Protein 7EKD (pdb70)

B-factor: mean 24.74, std 8.81, range [11.07, 74.32]

Secondary structure (DSSP, 8-state):
---TTT-SS--GGG--TTTTSS-EEE-STT-GGGSPPEEETTSTTHHHHHHHHHHHTSEEEEE-----HHHHHHHHHHHHHHHHS-HHHHGGGB--TT-SSEES--GGGGG-SS--S-EEEEE-GGGHHHHGGGT-TT--HHHHHHHHHHHHHHHHHHHHHHHHHHHHHHHTT--HHHHHHHHHHH-HHHH-EEEEEEEEE---S-TTT--SEEEE--SSSEEEEEE-SS--EEEEETTTTEEEEPP--TT-EEEEE-HHHHHHTTT-S----EEE---SS--EEEEEEEEE--TT--B---GGGSPTTPPPSB--B-HHHHHHHHHHHHHHT--HHHHHB--

Structure (mmCIF, N/CA/C/O backbone):
data_7EKD
#
_entry.id   7EKD
#
_cell.length_a   56.838
_cell.length_b   45.594
_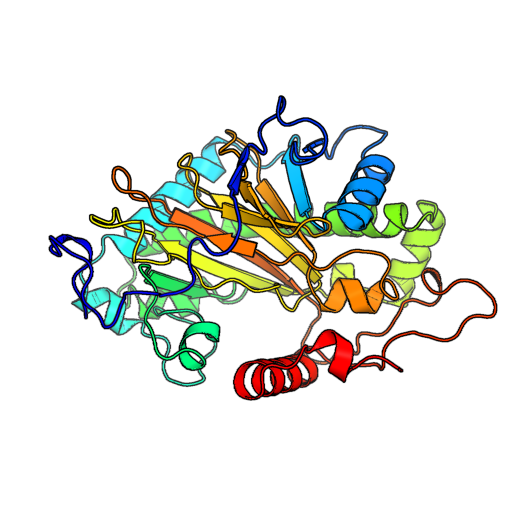cell.length_c   68.538
_cell.angle_alpha   90.000
_cell.angle_beta   102.260
_cell.angle_gamma   90.000
#
_symmetry.space_group_name_H-M   'P 1 21 1'
#
loop_
_entity.id
_entity.type
_entity.pdbx_description
1 polymer 'Gibberellin 3-beta-dioxygenase 2'
2 non-polymer 'PHOSPHATE ION'
3 non-polymer '2-OXOGLUTARIC ACID'
4 non-polymer (4S)-2-METHYL-2,4-PENTANEDIOL
5 non-polymer 'Gibberellin A9'
6 water water
#
loop_
_atom_site.group_PDB
_atom_site.id
_atom_site.type_symbol
_atom_site.label_atom_id
_atom_site.label_alt_id
_atom_site.label_comp_id
_atom_site.label_asym_id
_atom_site.label_entity_id
_atom_site.label_seq_id
_atom_site.pdbx_PDB_ins_code
_atom_site.Cartn_x
_atom_site.Cartn_y
_atom_site.Cartn_z
_atom_site.occupancy
_atom_site.B_iso_or_equiv
_atom_site.auth_seq_id
_atom_site.auth_comp_id
_atom_site.auth_asym_id
_atom_site.auth_atom_id
_atom_site.pdbx_PDB_model_num
ATOM 1 N N . CYS A 1 12 ? -0.136 -2.924 12.673 1.00 55.91 12 CYS A N 1
ATOM 2 C CA . CYS A 1 12 ? -0.664 -2.765 14.030 1.00 55.87 12 CYS A CA 1
ATOM 3 C C . CYS A 1 12 ? -1.880 -1.811 14.038 1.00 57.75 12 CYS A C 1
ATOM 4 O O . CYS A 1 12 ? -2.714 -1.859 13.120 1.00 59.79 12 CYS A O 1
ATOM 7 N N . PHE A 1 13 ? -1.982 -0.955 15.056 1.00 52.59 13 PHE A N 1
ATOM 8 C CA . PHE A 1 13 ? -3.124 -0.042 15.186 1.00 47.14 13 PHE A CA 1
ATOM 9 C C . PHE A 1 13 ? -3.352 0.742 13.903 1.00 42.74 13 PHE A C 1
ATOM 10 O O . PHE A 1 13 ? -2.405 1.288 13.339 1.00 44.21 13 PHE A O 1
ATOM 18 N N . ASP A 1 14 ? -4.588 0.770 13.412 1.00 37.77 14 ASP A N 1
ATOM 19 C CA . ASP A 1 14 ? -4.872 1.444 12.130 1.00 41.59 14 ASP A CA 1
ATOM 20 C C . ASP A 1 14 ? -5.290 2.908 12.360 1.00 39.53 14 ASP A C 1
ATOM 21 O O . ASP A 1 14 ? -6.434 3.200 12.774 1.00 36.94 14 ASP A O 1
ATOM 26 N N . PHE A 1 15 ? -4.352 3.826 12.143 1.00 35.02 15 PHE A N 1
ATOM 27 C CA . PHE A 1 15 ? -4.618 5.230 12.448 1.00 34.47 15 PHE A CA 1
ATOM 28 C C . PHE A 1 15 ? -5.648 5.760 11.461 1.00 38.81 15 PHE A C 1
ATOM 29 O O . PHE A 1 15 ? -6.452 6.629 11.789 1.00 39.89 15 PHE A O 1
ATOM 37 N N . ARG A 1 16 ? -5.600 5.214 10.252 1.00 40.52 16 ARG A N 1
ATOM 38 C CA . ARG A 1 16 ? -6.459 5.641 9.152 1.00 44.29 16 ARG A CA 1
ATOM 39 C C . ARG A 1 16 ? -7.942 5.322 9.411 1.00 43.02 16 ARG A C 1
ATOM 40 O O . ARG A 1 16 ? -8.815 6.056 8.968 1.00 47.99 16 ARG A O 1
ATOM 48 N N . ALA A 1 17 ? -8.217 4.233 10.124 1.00 42.07 17 ALA A N 1
ATOM 49 C CA . ALA A 1 17 ? -9.602 3.792 10.348 1.00 40.43 17 ALA A CA 1
ATOM 50 C C . ALA A 1 17 ? -10.218 4.309 11.637 1.00 45.34 17 ALA A C 1
ATOM 51 O O . ALA A 1 17 ? -11.444 4.369 11.747 1.00 47.99 17 ALA A O 1
ATOM 53 N N . ALA A 1 18 ? -9.372 4.687 12.604 1.00 42.95 18 ALA A N 1
ATOM 54 C CA . ALA A 1 18 ? -9.858 5.085 13.925 1.00 40.64 18 ALA A CA 1
ATOM 55 C C . ALA A 1 18 ? -10.809 6.273 13.800 1.00 37.54 18 ALA A C 1
ATOM 56 O O . ALA A 1 18 ? -10.496 7.243 13.135 1.00 35.78 18 ALA A O 1
ATOM 58 N N . ARG A 1 19 ? -11.973 6.184 14.436 1.00 42.40 19 ARG A N 1
ATOM 59 C CA . ARG A 1 19 ? -12.926 7.295 14.445 1.00 41.49 19 ARG A CA 1
ATOM 60 C C . ARG A 1 19 ? -12.782 8.015 15.781 1.00 36.96 19 ARG A C 1
ATOM 61 O O . ARG A 1 19 ? -13.320 9.109 15.991 1.00 30.06 19 ARG A O 1
ATOM 69 N N . ARG A 1 20 ? -12.047 7.392 16.697 1.00 33.26 20 ARG A N 1
ATOM 70 C CA . ARG A 1 20 ? -11.685 8.107 17.896 1.00 32.66 20 ARG A CA 1
ATOM 71 C C . ARG A 1 20 ? -10.303 7.687 18.388 1.00 27.16 20 ARG A C 1
ATOM 72 O O . ARG A 1 20 ? -9.760 6.728 17.931 1.00 31.15 20 ARG A O 1
ATOM 80 N N . VAL A 1 21 ? -9.780 8.419 19.346 1.00 28.50 21 VAL A N 1
ATOM 81 C CA . VAL A 1 21 ? -8.506 8.063 19.967 1.00 28.36 21 VAL A CA 1
ATOM 82 C C . VAL A 1 21 ? -8.803 7.192 21.185 1.00 29.60 21 VAL A C 1
ATOM 83 O O . VAL A 1 21 ? -9.425 7.679 22.153 1.00 31.64 21 VAL A O 1
ATOM 87 N N . PRO A 1 22 ? -8.358 5.922 21.155 1.00 30.54 22 PRO A N 1
ATOM 88 C CA . PRO A 1 22 ? -8.560 4.987 22.277 1.00 34.15 22 PRO A CA 1
ATOM 89 C C . PRO A 1 22 ? -7.664 5.320 23.451 1.00 35.55 22 PRO A C 1
ATOM 90 O O . PRO A 1 22 ? -6.705 6.075 23.280 1.00 30.98 22 PRO A O 1
ATOM 94 N N . GLU A 1 23 ? -7.958 4.762 24.628 1.00 32.14 23 GLU A N 1
ATOM 95 C CA . GLU A 1 23 ? -7.297 5.232 25.833 1.00 33.33 23 GLU A CA 1
ATOM 96 C C . GLU A 1 23 ? -5.784 4.954 25.779 1.00 30.14 23 GLU A C 1
ATOM 97 O O . GLU A 1 23 ? -5.005 5.673 26.388 1.00 32.43 23 GLU A O 1
ATOM 103 N N . THR A 1 24 ? -5.396 3.914 25.068 1.00 29.41 24 THR A N 1
ATOM 104 C CA . THR A 1 24 ? -3.979 3.548 24.902 1.00 30.63 24 THR A CA 1
ATOM 105 C C . THR A 1 24 ? -3.163 4.639 24.220 1.00 31.50 24 THR A C 1
ATOM 106 O O . THR A 1 24 ? -1.934 4.667 24.329 1.00 25.21 24 THR A O 1
ATOM 110 N N . HIS A 1 25 ? -3.869 5.531 23.532 1.00 29.88 25 HIS A N 1
ATOM 111 C CA . HIS A 1 25 ? -3.276 6.614 22.765 1.00 25.09 25 HIS A CA 1
ATOM 112 C C . HIS A 1 25 ? -3.673 7.949 23.274 1.00 23.45 25 HIS A C 1
ATOM 113 O O . HIS A 1 25 ? -3.403 8.969 22.626 1.00 22.86 25 HIS A O 1
ATOM 120 N N . ALA A 1 26 ? -4.288 7.996 24.451 1.00 23.79 26 ALA A N 1
ATOM 121 C CA . ALA A 1 26 ? -4.727 9.279 25.007 1.00 23.08 26 ALA A CA 1
ATOM 122 C C . ALA A 1 26 ? -3.791 9.838 26.078 1.00 24.04 26 ALA A C 1
ATOM 123 O O . ALA A 1 26 ? -3.478 9.167 27.055 1.00 29.24 26 ALA A O 1
ATOM 125 N N . TRP A 1 27 ? -3.326 11.061 25.910 1.00 24.80 27 TRP A N 1
ATOM 126 C CA . TRP A 1 27 ? -2.425 11.633 26.875 1.00 25.65 27 TRP A CA 1
ATOM 127 C C . TRP A 1 27 ? -3.166 12.667 27.717 1.00 29.50 27 TRP A C 1
ATOM 128 O O . TRP A 1 27 ? -3.812 13.551 27.181 1.00 28.99 27 TRP A O 1
ATOM 139 N N . PRO A 1 28 ? -3.015 12.579 29.044 1.00 29.12 28 PRO A N 1
ATOM 140 C CA . PRO A 1 28 ? -3.617 13.545 29.977 1.00 30.37 28 PRO A CA 1
ATOM 141 C C . PRO A 1 28 ? -2.991 14.933 29.928 1.00 33.87 28 PRO A C 1
ATOM 142 O O . PRO A 1 28 ? -3.689 15.925 30.103 1.00 34.56 28 PRO A O 1
ATOM 146 N N . GLY A 1 29 ? -1.692 15.073 29.733 1.00 28.20 29 GLY A N 1
ATOM 147 C CA . GLY A 1 29 ? -1.203 16.417 30.052 1.00 37.61 29 GLY A CA 1
ATOM 148 C C . GLY A 1 29 ? -1.341 17.514 28.982 1.00 35.40 29 GLY A C 1
ATOM 149 O O . GLY A 1 29 ? -0.922 18.649 29.217 1.00 36.70 29 GLY A O 1
ATOM 150 N N . LEU A 1 30 ? -1.948 17.211 27.828 1.00 27.87 30 LEU A N 1
ATOM 151 C CA . LEU A 1 30 ? -1.502 17.877 26.600 1.00 27.65 30 LEU A CA 1
ATOM 152 C C . LEU A 1 30 ? -1.704 19.369 26.571 1.00 34.03 30 LEU A C 1
ATOM 153 O O . LEU A 1 30 ? -0.982 20.067 25.867 1.00 29.95 30 LEU A O 1
ATOM 158 N N . ASP A 1 31 ? -2.685 19.866 27.330 1.00 28.96 31 ASP A N 1
ATOM 159 C CA . ASP A 1 31 ? -2.928 21.296 27.313 1.00 34.14 31 ASP A CA 1
ATOM 160 C C . ASP A 1 31 ? -2.531 21.917 28.614 1.00 32.41 31 ASP A C 1
ATOM 161 O O . ASP A 1 31 ? -2.993 22.995 28.916 1.00 34.05 31 ASP A O 1
ATOM 166 N N . ASP A 1 32 ? -1.660 21.270 29.378 1.00 35.33 32 ASP A N 1
ATOM 167 C CA . ASP A 1 32 ? -1.140 21.940 30.589 1.00 37.16 32 ASP A CA 1
ATOM 168 C C . ASP A 1 32 ? -0.576 23.353 30.321 1.00 38.11 32 ASP A C 1
ATOM 169 O O . ASP A 1 32 ? -0.701 24.241 31.150 1.00 35.55 32 ASP A O 1
ATOM 174 N N . HIS A 1 33 ? 0.039 23.575 29.160 1.00 29.54 33 HIS A N 1
ATOM 175 C CA . HIS A 1 33 ? 0.638 24.859 28.900 1.00 29.17 33 HIS A CA 1
ATOM 176 C C . HIS A 1 33 ? -0.001 25.449 27.666 1.00 28.43 33 HIS A C 1
ATOM 177 O O . HIS A 1 33 ? -0.419 24.728 26.774 1.00 29.10 33 HIS A O 1
ATOM 184 N N . PRO A 1 34 ? -0.068 26.772 27.614 1.00 26.38 34 PRO A N 1
ATOM 185 C CA . PRO A 1 34 ? -0.699 27.419 26.478 1.00 27.37 34 PRO A CA 1
ATOM 186 C C . PRO A 1 34 ? 0.180 27.315 25.221 1.00 26.44 34 PRO A C 1
ATOM 187 O O . PRO A 1 34 ? 1.385 27.155 25.331 1.00 24.55 34 PRO A O 1
ATOM 191 N N . VAL A 1 35 ? -0.433 27.416 24.058 1.00 26.04 35 VAL A N 1
ATOM 192 C CA . VAL A 1 35 ? 0.287 27.419 22.779 1.00 21.84 35 VAL A CA 1
ATOM 193 C C . VAL A 1 35 ? 0.147 28.816 22.196 1.00 25.31 35 VAL A C 1
ATOM 194 O O . VAL A 1 35 ? -0.946 29.383 22.198 1.00 23.78 35 VAL A O 1
ATOM 198 N N . VAL A 1 36 ? 1.248 29.411 21.756 1.00 21.98 36 VAL A N 1
ATOM 199 C CA . VAL A 1 36 ? 1.203 30.763 21.213 1.00 24.85 36 VAL A CA 1
ATOM 200 C C . VAL A 1 36 ? 1.692 30.707 19.795 1.00 26.53 36 VAL A C 1
ATOM 201 O O . VAL A 1 36 ? 2.380 29.728 19.417 1.00 23.87 36 VAL A O 1
ATOM 205 N N . ASP A 1 37 ? 1.326 31.704 18.987 1.00 25.28 37 ASP A N 1
ATOM 206 C CA . ASP A 1 37 ? 1.774 31.706 17.583 1.00 25.63 37 ASP A CA 1
ATOM 207 C C . ASP A 1 37 ? 3.239 32.063 17.442 1.00 23.76 37 ASP A C 1
ATOM 208 O O . ASP A 1 37 ? 3.737 32.997 18.079 1.00 24.90 37 ASP A O 1
ATOM 213 N N . GLY A 1 38 ? 3.953 31.298 16.614 1.00 23.58 38 GLY A N 1
ATOM 214 C CA . GLY A 1 38 ? 5.350 31.585 16.369 1.00 21.41 38 GLY A CA 1
ATOM 215 C C . GLY A 1 38 ? 5.678 32.072 14.973 1.00 23.62 38 GLY A C 1
ATOM 216 O O . GLY A 1 38 ? 6.866 32.157 14.616 1.00 19.36 38 GLY A O 1
ATOM 217 N N . GLY A 1 39 ? 4.644 32.452 14.213 1.00 29.60 39 GLY A N 1
ATOM 218 C CA . GLY A 1 39 ? 4.822 33.197 12.954 1.00 28.20 39 GLY A CA 1
ATOM 219 C C . GLY A 1 39 ? 5.459 34.564 13.110 1.00 27.83 39 GLY A C 1
ATOM 220 O O . GLY A 1 39 ? 5.716 35.038 14.202 1.00 26.62 39 GLY A O 1
ATOM 221 N N . GLY A 1 40 ? 5.695 35.256 12.006 1.00 33.41 40 GLY A N 1
ATOM 222 C CA . GLY A 1 40 ? 6.494 36.473 12.060 1.00 30.23 40 GLY A CA 1
ATOM 223 C C . GLY A 1 40 ? 5.855 37.613 12.833 1.00 35.30 40 GLY A C 1
ATOM 224 O O . GLY A 1 40 ? 6.543 38.568 13.261 1.00 31.67 40 GLY A O 1
ATOM 225 N N . GLY A 1 41 ? 4.539 37.538 13.022 1.00 30.62 41 GLY A N 1
ATOM 226 C CA . GLY A 1 41 ? 3.888 38.562 13.813 1.00 28.48 41 GLY A CA 1
ATOM 227 C C . GLY A 1 41 ? 3.764 38.159 15.266 1.00 36.26 41 GLY A C 1
ATOM 228 O O . GLY A 1 41 ? 3.055 38.819 16.031 1.00 33.21 41 GLY A O 1
ATOM 229 N N . GLY A 1 42 ? 4.451 37.086 15.667 1.00 29.12 42 GLY A N 1
ATOM 230 C CA . GLY A 1 42 ? 4.318 36.579 17.039 1.00 27.80 42 GLY A CA 1
ATOM 231 C C . GLY A 1 42 ? 5.080 37.279 18.138 1.00 27.25 42 GLY A C 1
ATOM 232 O O . GLY A 1 42 ? 5.042 36.863 19.317 1.00 25.47 42 GLY A O 1
ATOM 233 N N . GLY A 1 43 ? 5.775 38.367 17.785 1.00 28.58 43 GLY A N 1
ATOM 234 C CA . GLY A 1 43 ? 6.402 39.201 18.796 1.00 25.54 43 GLY A CA 1
ATOM 235 C C . GLY A 1 43 ? 7.627 38.618 19.463 1.00 30.71 43 GLY A C 1
ATOM 236 O O . GLY A 1 43 ? 8.550 38.174 18.768 1.00 28.47 43 GLY A O 1
ATOM 237 N N . GLU A 1 44 ? 7.643 38.614 20.808 1.00 23.08 44 GLU A N 1
ATOM 238 C CA . GLU A 1 44 ? 8.692 37.954 21.581 1.00 28.74 44 GLU A CA 1
ATOM 239 C C . GLU A 1 44 ? 8.817 36.484 21.118 1.00 28.55 44 GLU A C 1
ATOM 240 O O . GLU A 1 44 ? 9.930 35.895 21.132 1.00 24.78 44 GLU A O 1
ATOM 246 N N . ASP A 1 45 ? 7.694 35.911 20.700 1.00 21.99 45 ASP A N 1
ATOM 247 C CA . ASP A 1 45 ? 7.689 34.476 20.343 1.00 24.25 45 ASP A CA 1
ATOM 248 C C . ASP A 1 45 ? 7.640 34.162 18.842 1.00 22.25 45 ASP A C 1
ATOM 249 O O . ASP A 1 45 ? 7.234 33.074 18.439 1.00 18.96 45 ASP A O 1
ATOM 254 N N . ALA A 1 46 ? 8.000 35.124 18.004 1.00 22.70 46 ALA A N 1
ATOM 255 C CA . ALA A 1 46 ? 8.166 34.754 16.585 1.00 21.69 46 ALA A CA 1
ATOM 256 C C . ALA A 1 46 ? 9.434 33.885 16.537 1.00 18.93 46 ALA A C 1
ATOM 257 O O . ALA A 1 46 ? 10.511 34.301 16.972 1.00 18.75 46 ALA A O 1
ATOM 259 N N . VAL A 1 47 ? 9.322 32.688 15.999 1.00 18.71 47 VAL A N 1
ATOM 260 C CA . VAL A 1 47 ? 10.542 31.890 15.758 1.00 17.76 47 VAL A CA 1
ATOM 261 C C . VAL A 1 47 ? 11.542 32.659 14.887 1.00 20.31 47 VAL A C 1
ATOM 262 O O . VAL A 1 47 ? 11.167 33.226 13.847 1.00 18.21 47 VAL A O 1
ATOM 266 N N . PRO A 1 48 ? 12.813 32.701 15.314 1.00 17.74 48 PRO A N 1
ATOM 267 C CA . PRO A 1 48 ? 13.868 33.434 14.619 1.00 16.83 48 PRO A CA 1
ATOM 268 C C . PRO A 1 48 ? 14.126 32.789 13.274 1.00 19.25 48 PRO A C 1
ATOM 269 O O . PRO A 1 48 ? 14.062 31.548 13.149 1.00 16.79 48 PRO A O 1
ATOM 273 N N . VAL A 1 49 ? 14.393 33.595 12.268 1.00 18.61 49 VAL A N 1
ATOM 274 C CA . VAL A 1 49 ? 14.770 33.067 10.969 1.00 16.12 49 VAL A CA 1
ATOM 275 C C . VAL A 1 49 ? 16.193 33.413 10.651 1.00 21.52 49 VAL A C 1
ATOM 276 O O . VAL A 1 49 ? 16.582 34.548 10.825 1.00 21.11 49 VAL A O 1
ATOM 280 N N . VAL A 1 50 ? 16.990 32.447 10.175 1.00 19.22 50 VAL A N 1
ATOM 281 C CA . VAL A 1 50 ? 18.370 32.703 9.808 1.00 16.08 50 VAL A CA 1
ATOM 282 C C . VAL A 1 50 ? 18.551 32.422 8.320 1.00 19.63 50 VAL A C 1
ATOM 283 O O . VAL A 1 50 ? 18.220 31.353 7.879 1.00 18.62 50 VAL A O 1
ATOM 287 N N . ASP A 1 51 ? 19.064 33.393 7.569 1.00 19.49 51 ASP A N 1
ATOM 288 C CA . ASP A 1 51 ? 19.407 33.224 6.149 1.00 20.95 51 ASP A CA 1
ATOM 289 C C . ASP A 1 51 ? 20.865 32.899 6.146 1.00 23.83 51 ASP A C 1
ATOM 290 O O . ASP A 1 51 ? 21.702 33.740 6.481 1.00 23.40 51 ASP A O 1
ATOM 295 N N . VAL A 1 52 ? 21.190 31.678 5.741 1.00 21.75 52 VAL A N 1
ATOM 296 C CA . VAL A 1 52 ? 22.532 31.171 5.899 1.00 24.03 52 VAL A CA 1
ATOM 297 C C . VAL A 1 52 ? 23.589 31.864 5.043 1.00 29.76 52 VAL A C 1
ATOM 298 O O . VAL A 1 52 ? 24.779 31.911 5.411 1.00 33.92 52 VAL A O 1
ATOM 302 N N . GLY A 1 53 ? 23.173 32.408 3.915 1.00 25.92 53 GLY A N 1
ATOM 303 C CA . GLY A 1 53 ? 24.092 33.165 3.085 1.00 33.39 53 GLY A CA 1
ATOM 304 C C . GLY A 1 53 ? 24.209 34.669 3.431 1.00 37.26 53 GLY A C 1
ATOM 305 O O . GLY A 1 53 ? 24.990 35.382 2.806 1.00 36.96 53 GLY A O 1
ATOM 306 N N . ALA A 1 54 ? 23.467 35.153 4.426 1.00 32.45 54 ALA A N 1
ATOM 307 C CA . ALA A 1 54 ? 23.551 36.580 4.805 1.00 32.50 54 ALA A CA 1
ATOM 308 C C . ALA A 1 54 ? 24.814 36.866 5.607 1.00 34.24 54 ALA A C 1
ATOM 309 O O . ALA A 1 54 ? 25.298 36.026 6.379 1.00 27.11 54 ALA A O 1
ATOM 311 N N . GLY A 1 55 ? 25.387 38.055 5.429 1.00 30.82 55 GLY A N 1
ATOM 312 C CA . GLY A 1 55 ? 26.628 38.336 6.139 1.00 29.40 55 GLY A CA 1
ATOM 313 C C . GLY A 1 55 ? 26.523 38.361 7.650 1.00 32.91 55 GLY A C 1
ATOM 314 O O . GLY A 1 55 ? 27.545 38.268 8.341 1.00 34.00 55 GLY A O 1
ATOM 315 N N . ASP A 1 56 ? 25.318 38.537 8.190 1.00 24.75 56 ASP A N 1
ATOM 316 C CA . ASP A 1 56 ? 25.164 38.545 9.623 1.00 27.41 56 ASP A CA 1
ATOM 317 C C . ASP A 1 56 ? 24.607 37.185 10.153 1.00 24.16 56 ASP A C 1
ATOM 318 O O . ASP A 1 56 ? 24.052 37.129 11.236 1.00 24.10 56 ASP A O 1
ATOM 323 N N . ALA A 1 57 ? 24.727 36.134 9.360 1.00 24.76 57 ALA A N 1
ATOM 324 C CA . ALA A 1 57 ? 24.235 34.815 9.803 1.00 23.90 57 ALA A CA 1
ATOM 325 C C . ALA A 1 57 ? 24.773 34.384 11.169 1.00 25.09 57 ALA A C 1
ATOM 326 O O . ALA A 1 57 ? 23.994 33.882 11.994 1.00 24.37 57 ALA A O 1
ATOM 328 N N . ALA A 1 58 ? 26.091 34.488 11.381 1.00 25.30 58 ALA A N 1
ATOM 329 C CA . ALA A 1 58 ? 26.694 34.096 12.672 1.00 23.10 58 ALA A CA 1
ATOM 330 C C . ALA A 1 58 ? 26.031 34.756 13.883 1.00 25.18 58 ALA A C 1
ATOM 331 O O . ALA A 1 58 ? 25.744 34.118 14.916 1.00 19.57 58 ALA A O 1
ATOM 333 N N . ALA A 1 59 ? 25.795 36.063 13.773 1.00 23.03 59 ALA A N 1
ATOM 334 C CA . ALA A 1 59 ? 25.141 36.829 14.859 1.00 27.16 59 ALA A CA 1
ATOM 335 C C . ALA A 1 59 ? 23.705 36.373 15.113 1.00 22.21 59 ALA A C 1
ATOM 336 O O . ALA A 1 59 ? 23.265 36.291 16.261 1.00 22.86 59 ALA A O 1
ATOM 338 N N . ARG A 1 60 ? 22.958 36.141 14.042 1.00 19.25 60 ARG A N 1
ATOM 339 C CA . ARG A 1 60 ? 21.587 35.653 14.182 1.00 22.17 60 ARG A CA 1
ATOM 340 C C . ARG A 1 60 ? 21.584 34.241 14.783 1.00 21.63 60 ARG A C 1
ATOM 341 O O . ARG A 1 60 ? 20.712 33.896 15.588 1.00 20.22 60 ARG A O 1
ATOM 349 N N . VAL A 1 61 ? 22.540 33.429 14.357 1.00 21.72 61 VAL A N 1
ATOM 350 C CA . VAL A 1 61 ? 22.634 32.066 14.907 1.00 19.07 61 VAL A CA 1
ATOM 351 C C . VAL A 1 61 ? 22.951 32.146 16.388 1.00 17.72 61 VAL A C 1
ATOM 352 O O . VAL A 1 61 ? 22.394 31.391 17.189 1.00 20.03 61 VAL A O 1
ATOM 356 N N . ALA A 1 62 ? 23.816 33.080 16.777 1.00 18.05 62 ALA A N 1
ATOM 357 C CA . ALA A 1 62 ? 24.159 33.245 18.194 1.00 19.91 62 ALA A CA 1
ATOM 358 C C . ALA A 1 62 ? 22.947 33.522 19.050 1.00 21.76 62 ALA A C 1
ATOM 359 O O . ALA A 1 62 ? 22.760 32.876 20.089 1.00 19.54 62 ALA A O 1
ATOM 361 N N . ARG A 1 63 ? 22.180 34.540 18.656 1.00 22.21 63 ARG A N 1
ATOM 362 C CA . ARG A 1 63 ? 20.991 34.956 19.394 1.00 20.95 63 ARG A CA 1
ATOM 363 C C . ARG A 1 63 ? 19.968 33.844 19.432 1.00 17.93 63 ARG A C 1
ATOM 364 O O . ARG A 1 63 ? 19.381 33.569 20.486 1.00 19.88 63 ARG A O 1
ATOM 372 N N . ALA A 1 64 ? 19.740 33.186 18.297 1.00 15.24 64 ALA A N 1
ATOM 373 C CA . ALA A 1 64 ? 18.718 32.107 18.289 1.00 18.10 64 ALA A CA 1
ATOM 374 C C . ALA A 1 64 ? 19.160 30.917 19.116 1.00 16.03 64 ALA A C 1
ATOM 375 O O . ALA A 1 64 ? 18.358 30.332 19.862 1.00 15.32 64 ALA A O 1
ATOM 377 N N . ALA A 1 65 ? 20.428 30.551 19.005 1.00 16.18 65 ALA A N 1
ATOM 378 C CA . ALA A 1 65 ? 20.922 29.351 19.754 1.00 15.43 65 ALA A CA 1
ATOM 379 C C . ALA A 1 65 ? 20.893 29.620 21.262 1.00 16.87 65 ALA A C 1
ATOM 380 O O . ALA A 1 65 ? 20.553 28.728 22.077 1.00 16.22 65 ALA A O 1
ATOM 382 N N . GLU A 1 66 ? 21.257 30.840 21.650 1.00 15.58 66 GLU A N 1
ATOM 383 C CA . GLU A 1 66 ? 21.209 31.235 23.067 1.00 16.72 66 GLU A CA 1
ATOM 384 C C . GLU A 1 66 ? 19.777 31.382 23.597 1.00 17.85 66 GLU A C 1
ATOM 385 O O . GLU A 1 66 ? 19.474 30.943 24.694 1.00 20.73 66 GLU A O 1
ATOM 391 N N . GLN A 1 67 ? 18.893 32.017 22.855 1.00 19.16 67 GLN A N 1
ATOM 392 C CA . GLN A 1 67 ? 17.596 32.377 23.456 1.00 18.07 67 GLN A CA 1
ATOM 393 C C . GLN A 1 67 ? 16.504 31.338 23.190 1.00 18.04 67 GLN A C 1
ATOM 394 O O . GLN A 1 67 ? 15.534 31.276 23.922 1.00 19.96 67 GLN A O 1
ATOM 400 N N . TRP A 1 68 ? 16.637 30.550 22.120 1.00 14.87 68 TRP A N 1
ATOM 401 C CA . TRP A 1 68 ? 15.600 29.602 21.707 1.00 14.62 68 TRP A CA 1
ATOM 402 C C . TRP A 1 68 ? 16.104 28.160 21.603 1.00 16.24 68 TRP A C 1
ATOM 403 O O . TRP A 1 68 ? 15.318 27.222 21.844 1.00 15.37 68 TRP A O 1
ATOM 414 N N . GLY A 1 69 ? 17.361 27.988 21.217 1.00 15.56 69 GLY A N 1
ATOM 415 C CA . GLY A 1 69 ? 17.875 26.626 20.855 1.00 16.28 69 GLY A CA 1
ATOM 416 C C . GLY A 1 69 ? 17.367 26.103 19.514 1.00 13.92 69 GLY A C 1
ATOM 417 O O . GLY A 1 69 ? 17.426 24.869 19.231 1.00 13.10 69 GLY A O 1
ATOM 418 N N . ALA A 1 70 ? 16.832 27.009 18.702 1.00 14.83 70 ALA A N 1
ATOM 419 C CA . ALA A 1 70 ? 16.194 26.625 17.426 1.00 12.76 70 ALA A CA 1
ATOM 420 C C . ALA A 1 70 ? 16.045 27.861 16.549 1.00 16.55 70 ALA A C 1
ATOM 421 O O . ALA A 1 70 ? 16.079 29.015 17.021 1.00 16.79 70 ALA A O 1
ATOM 423 N N . PHE A 1 71 ? 15.890 27.641 15.255 1.00 15.89 71 PHE A N 1
ATOM 424 C CA . PHE A 1 71 ? 15.554 28.744 14.344 1.00 14.71 71 PHE A CA 1
ATOM 425 C C . PHE A 1 71 ? 15.118 28.117 13.022 1.00 18.91 71 PHE A C 1
ATOM 426 O O . PHE A 1 71 ? 15.504 26.955 12.713 1.00 15.81 71 PHE A O 1
ATOM 434 N N . LEU A 1 72 ? 14.305 28.840 12.265 1.00 15.13 72 LEU A N 1
ATOM 435 C CA . LEU A 1 72 ? 14.082 28.509 10.844 1.00 15.64 72 LEU A CA 1
ATOM 436 C C . LEU A 1 72 ? 15.326 28.865 10.026 1.00 17.13 72 LEU A C 1
ATOM 437 O O . LEU A 1 72 ? 16.009 29.849 10.297 1.00 17.25 72 LEU A O 1
ATOM 442 N N . LEU A 1 73 ? 15.621 28.039 9.009 1.00 18.44 73 LEU A N 1
ATOM 443 C CA . LEU A 1 73 ? 16.837 28.227 8.241 1.00 18.90 73 LEU A CA 1
ATOM 444 C C . LEU A 1 73 ? 16.447 28.381 6.786 1.00 19.56 73 LEU A C 1
ATOM 445 O O . LEU A 1 73 ? 15.825 27.472 6.224 1.00 16.65 73 LEU A O 1
ATOM 450 N N . VAL A 1 74 ? 16.738 29.544 6.199 1.00 17.39 74 VAL A N 1
ATOM 451 C CA . VAL A 1 74 ? 16.445 29.746 4.775 1.00 20.48 74 VAL A CA 1
ATOM 452 C C . VAL A 1 74 ? 17.737 30.040 4.054 1.00 19.93 74 VAL A C 1
ATOM 453 O O . VAL A 1 74 ? 18.788 30.199 4.689 1.00 19.21 74 VAL A O 1
ATOM 457 N N . GLY A 1 75 ? 17.649 30.160 2.731 1.00 22.70 75 GLY A N 1
ATOM 458 C CA . GLY A 1 75 ? 18.802 30.530 1.922 1.00 19.82 75 GLY A CA 1
ATOM 459 C C . GLY A 1 75 ? 19.875 29.461 1.868 1.00 26.27 75 GLY A C 1
ATOM 460 O O . GLY A 1 75 ? 21.049 29.761 1.568 1.00 27.19 75 GLY A O 1
ATOM 461 N N . HIS A 1 76 ? 19.488 28.205 2.139 1.00 22.77 76 HIS A N 1
ATOM 462 C CA . HIS A 1 76 ? 20.466 27.129 2.307 1.00 24.34 76 HIS A CA 1
ATOM 463 C C . HIS A 1 76 ? 20.950 26.498 1.019 1.00 26.27 76 HIS A C 1
ATOM 464 O O . HIS A 1 76 ? 21.816 25.616 1.066 1.00 31.05 76 HIS A O 1
ATOM 471 N N . GLY A 1 77 ? 20.324 26.845 -0.092 1.00 23.88 77 GLY A N 1
ATOM 472 C CA . GLY A 1 77 ? 20.784 26.326 -1.383 1.00 29.65 77 GLY A CA 1
ATOM 473 C C . GLY A 1 77 ? 20.344 24.903 -1.762 1.00 28.84 77 GLY A C 1
ATOM 474 O O . GLY A 1 77 ? 20.608 24.478 -2.868 1.00 24.48 77 GLY A O 1
ATOM 475 N N . VAL A 1 78 ? 19.687 24.158 -0.863 1.00 24.72 78 VAL A N 1
ATOM 476 C CA . VAL A 1 78 ? 19.181 22.829 -1.236 1.00 23.19 78 VAL A CA 1
ATOM 477 C C . VAL A 1 78 ? 17.980 23.000 -2.178 1.00 26.09 78 VAL A C 1
ATOM 478 O O . VAL A 1 78 ? 16.948 23.620 -1.824 1.00 25.36 78 VAL A O 1
ATOM 482 N N . PRO A 1 79 ? 18.097 22.453 -3.389 1.00 27.74 79 PRO A N 1
ATOM 483 C CA . PRO A 1 79 ? 17.090 22.721 -4.422 1.00 28.72 79 PRO A CA 1
ATOM 484 C C . PRO A 1 79 ? 15.679 22.386 -4.004 1.00 27.07 79 PRO A C 1
ATOM 485 O O . PRO A 1 79 ? 15.420 21.312 -3.491 1.00 23.78 79 PRO A O 1
ATOM 489 N N . ALA A 1 80 ? 14.740 23.300 -4.223 1.00 26.16 80 ALA A N 1
ATOM 490 C CA . ALA A 1 80 ? 13.337 23.026 -3.853 1.00 28.67 80 ALA A CA 1
ATOM 491 C C . ALA A 1 80 ? 12.724 21.803 -4.546 1.00 27.07 80 ALA A C 1
ATOM 492 O O . ALA A 1 80 ? 11.866 21.110 -3.966 1.00 25.42 80 ALA A O 1
ATOM 494 N N . ALA A 1 81 ? 13.169 21.509 -5.763 1.00 23.69 81 ALA A N 1
ATOM 495 C CA . ALA A 1 81 ? 12.665 20.344 -6.469 1.00 29.14 81 ALA A CA 1
ATOM 496 C C . ALA A 1 81 ? 13.088 19.064 -5.728 1.00 25.30 81 ALA A C 1
ATOM 497 O O . ALA A 1 81 ? 12.379 18.053 -5.757 1.00 24.98 81 ALA A O 1
ATOM 499 N N . LEU A 1 82 ? 14.281 19.111 -5.136 1.00 25.27 82 LEU A N 1
ATOM 500 C CA . LEU A 1 82 ? 14.818 17.929 -4.430 1.00 23.58 82 LEU A CA 1
ATOM 501 C C . LEU A 1 82 ? 14.022 17.734 -3.151 1.00 24.36 82 LEU A C 1
ATOM 502 O O . LEU A 1 82 ? 13.586 16.611 -2.828 1.00 22.14 82 LEU A O 1
ATOM 507 N N . LEU A 1 83 ? 13.749 18.838 -2.466 1.00 20.69 83 LEU A N 1
ATOM 508 C CA . LEU A 1 83 ? 12.988 18.769 -1.215 1.00 22.91 83 LEU A CA 1
ATOM 509 C C . LEU A 1 83 ? 11.618 18.196 -1.432 1.00 22.17 83 LEU A C 1
ATOM 510 O O . LEU A 1 83 ? 11.097 17.432 -0.603 1.00 19.04 83 LEU A O 1
ATOM 515 N N . SER A 1 84 ? 11.017 18.513 -2.576 1.00 23.27 84 SER A N 1
ATOM 516 C CA . SER A 1 84 ? 9.682 17.990 -2.836 1.00 21.57 84 SER A CA 1
ATOM 517 C C . SER A 1 84 ? 9.712 16.474 -3.134 1.00 19.99 84 SER A C 1
ATOM 518 O O . SER A 1 84 ? 8.827 15.718 -2.720 1.00 21.06 84 SER A O 1
ATOM 521 N N . ARG A 1 85 ? 10.747 16.031 -3.832 1.00 19.37 85 ARG A N 1
ATOM 522 C CA . ARG A 1 85 ? 10.945 14.607 -4.115 1.00 22.05 85 ARG A CA 1
ATOM 523 C C . ARG A 1 85 ? 11.218 13.844 -2.824 1.00 20.01 85 ARG A C 1
ATOM 524 O O . ARG A 1 85 ? 10.729 12.739 -2.646 1.00 20.35 85 ARG A O 1
ATOM 532 N N . VAL A 1 86 ? 12.006 14.445 -1.944 1.00 17.35 86 VAL A N 1
ATOM 533 C CA . VAL A 1 86 ? 12.190 13.839 -0.601 1.00 16.80 86 VAL A CA 1
ATOM 534 C C . VAL A 1 86 ? 10.866 13.658 0.116 1.00 16.73 86 VAL A C 1
ATOM 535 O O . VAL A 1 86 ? 10.547 12.586 0.624 1.00 18.79 86 VAL A O 1
ATOM 539 N N . GLU A 1 87 ? 10.065 14.719 0.209 1.00 19.84 87 GLU A N 1
ATOM 540 C CA . GLU A 1 87 ? 8.777 14.565 0.875 1.00 19.73 87 GLU A CA 1
ATOM 541 C C . GLU A 1 87 ? 7.862 13.491 0.226 1.00 21.72 87 GLU A C 1
ATOM 542 O O . GLU A 1 87 ? 7.202 12.724 0.922 1.00 22.43 87 GLU A O 1
ATOM 548 N N . GLU A 1 88 ? 7.832 13.425 -1.094 1.00 21.44 88 GLU A N 1
ATOM 549 C CA . GLU A 1 88 ? 7.065 12.389 -1.775 1.00 20.72 88 GLU A CA 1
ATOM 550 C C . GLU A 1 88 ? 7.545 10.948 -1.454 1.00 22.26 88 GLU A C 1
ATOM 551 O O . GLU A 1 88 ? 6.737 10.026 -1.208 1.00 22.04 88 GLU A O 1
ATOM 557 N N . ARG A 1 89 ? 8.857 10.735 -1.493 1.00 20.78 89 ARG A N 1
ATOM 558 C CA . ARG A 1 89 ? 9.397 9.433 -1.146 1.00 21.70 89 ARG A CA 1
ATOM 559 C C . ARG A 1 89 ? 9.078 9.050 0.271 1.00 20.20 89 ARG A C 1
ATOM 560 O O . ARG A 1 89 ? 8.826 7.885 0.564 1.00 21.27 89 ARG A O 1
ATOM 568 N N . VAL A 1 90 ? 9.206 9.996 1.177 1.00 18.12 90 VAL A N 1
ATOM 569 C CA . VAL A 1 90 ? 8.876 9.748 2.573 1.00 21.60 90 VAL A CA 1
ATOM 570 C C . VAL A 1 90 ? 7.414 9.338 2.695 1.00 21.78 90 VAL A C 1
ATOM 571 O O . VAL A 1 90 ? 7.103 8.301 3.278 1.00 22.38 90 VAL A O 1
ATOM 575 N N . ALA A 1 91 ? 6.509 10.128 2.132 1.00 19.97 91 ALA A N 1
ATOM 576 C CA . ALA A 1 91 ? 5.091 9.720 2.114 1.00 20.63 91 ALA A CA 1
ATOM 577 C C . ALA A 1 91 ? 4.899 8.329 1.538 1.00 22.92 91 ALA A C 1
ATOM 578 O O . ALA A 1 91 ? 4.112 7.506 2.070 1.00 22.39 91 ALA A O 1
ATOM 580 N N . ARG A 1 92 ? 5.646 8.021 0.487 1.00 20.00 92 ARG A N 1
ATOM 581 C CA . ARG A 1 92 ? 5.543 6.708 -0.158 1.00 23.25 92 ARG A CA 1
ATOM 582 C C . ARG A 1 92 ? 5.846 5.552 0.785 1.00 24.45 92 ARG A C 1
ATOM 583 O O . ARG A 1 92 ? 5.178 4.505 0.740 1.00 25.84 92 ARG A O 1
ATOM 591 N N . VAL A 1 93 ? 6.882 5.708 1.625 1.00 22.17 93 VAL A N 1
ATOM 592 C CA . VAL A 1 93 ? 7.246 4.658 2.568 1.00 18.65 93 VAL A CA 1
ATOM 593 C C . VAL A 1 93 ? 6.065 4.393 3.462 1.00 22.24 93 VAL A C 1
ATOM 594 O O . VAL A 1 93 ? 5.705 3.256 3.695 1.00 24.06 93 VAL A O 1
ATOM 598 N N . PHE A 1 94 ? 5.435 5.436 3.961 1.00 19.45 94 PHE A N 1
ATOM 599 C CA . PHE A 1 94 ? 4.348 5.178 4.923 1.00 19.57 94 PHE A CA 1
ATOM 600 C C . PHE A 1 94 ? 3.002 4.780 4.278 1.00 23.49 94 PHE A C 1
ATOM 601 O O . PHE A 1 94 ? 2.099 4.281 4.969 1.00 25.75 94 PHE A O 1
ATOM 609 N N . SER A 1 95 ? 2.875 4.938 2.965 1.00 23.90 95 SER A N 1
ATOM 610 C CA . SER A 1 95 ? 1.655 4.420 2.312 1.00 24.42 95 SER A CA 1
ATOM 611 C C . SER A 1 95 ? 1.771 2.945 1.995 1.00 29.57 95 SER A C 1
ATOM 612 O O . SER A 1 95 ? 0.811 2.327 1.553 1.00 30.46 95 SER A O 1
ATOM 615 N N . LEU A 1 96 ? 2.942 2.354 2.184 1.00 27.75 96 LEU A N 1
ATOM 616 C CA . LEU A 1 96 ? 3.043 0.912 1.966 1.00 26.37 96 LEU A CA 1
ATOM 617 C C . LEU A 1 96 ? 2.104 0.142 2.921 1.00 30.85 96 LEU A C 1
ATOM 618 O O . LEU A 1 96 ? 1.773 0.603 4.032 1.00 30.57 96 LEU A O 1
ATOM 623 N N . PRO A 1 97 ? 1.697 -1.045 2.502 1.00 31.83 97 PRO A N 1
ATOM 624 C CA . PRO A 1 97 ? 0.891 -1.869 3.419 1.00 31.99 97 PRO A CA 1
ATOM 625 C C . PRO A 1 97 ? 1.632 -2.260 4.692 1.00 29.00 97 PRO A C 1
ATOM 626 O O . PRO A 1 97 ? 2.866 -2.477 4.722 1.00 25.57 97 PRO A O 1
ATOM 630 N N . ALA A 1 98 ? 0.865 -2.383 5.758 1.00 27.28 98 ALA A N 1
ATOM 631 C CA . ALA A 1 98 ? 1.445 -2.789 7.046 1.00 29.02 98 ALA A CA 1
ATOM 632 C C . ALA A 1 98 ? 2.336 -4.010 6.921 1.00 29.94 98 ALA A C 1
ATOM 633 O O . ALA A 1 98 ? 3.400 -4.073 7.525 1.00 32.19 98 ALA A O 1
ATOM 635 N N . SER A 1 99 ? 1.911 -4.984 6.124 1.00 33.09 99 SER A N 1
ATOM 636 C CA . SER A 1 99 ? 2.659 -6.223 5.991 1.00 33.87 99 SER A CA 1
ATOM 637 C C . SER A 1 99 ? 4.095 -5.998 5.446 1.00 33.52 99 SER A C 1
ATOM 638 O O . SER A 1 99 ? 5.070 -6.650 5.889 1.00 33.95 99 SER A O 1
ATOM 641 N N . GLU A 1 100 ? 4.229 -5.064 4.525 1.00 28.60 100 GLU A N 1
ATOM 642 C CA . GLU A 1 100 ? 5.546 -4.743 3.986 1.00 31.06 100 GLU A CA 1
ATOM 643 C C . GLU A 1 100 ? 6.413 -3.939 4.933 1.00 27.09 100 GLU A C 1
ATOM 644 O O . GLU A 1 100 ? 7.619 -4.173 5.034 1.00 26.76 100 GLU A O 1
ATOM 650 N N . LYS A 1 101 ? 5.798 -2.978 5.605 1.00 25.04 101 LYS A N 1
ATOM 651 C CA . LYS A 1 101 ? 6.521 -2.200 6.605 1.00 26.10 101 LYS A CA 1
ATOM 652 C C . LYS A 1 101 ? 7.113 -3.041 7.662 1.00 26.84 101 LYS A C 1
ATOM 653 O O . LYS A 1 101 ? 8.258 -2.820 8.031 1.00 24.77 101 LYS A O 1
ATOM 659 N N . MET A 1 102 ? 6.341 -4.015 8.170 1.00 30.76 102 MET A N 1
ATOM 660 C CA . MET A 1 102 ? 6.813 -4.875 9.260 1.00 30.82 102 MET A CA 1
ATOM 661 C C . MET A 1 102 ? 7.974 -5.761 8.847 1.00 28.19 102 MET A C 1
ATOM 662 O O . MET A 1 102 ? 8.708 -6.274 9.684 1.00 33.45 102 MET A O 1
ATOM 667 N N . ARG A 1 103 ? 8.175 -5.915 7.554 1.00 29.09 103 ARG A N 1
ATOM 668 C CA . ARG A 1 103 ? 9.315 -6.640 7.090 1.00 30.22 103 ARG A CA 1
ATOM 669 C C . ARG A 1 103 ? 10.592 -5.893 7.433 1.00 31.03 103 ARG A C 1
ATOM 670 O O . ARG A 1 103 ? 11.658 -6.497 7.534 1.00 27.61 103 ARG A O 1
ATOM 678 N N . ALA A 1 104 ? 10.488 -4.570 7.627 1.00 26.08 104 ALA A N 1
ATOM 679 C CA . ALA A 1 104 ? 11.668 -3.787 7.942 1.00 23.28 104 ALA A CA 1
ATOM 680 C C . ALA A 1 104 ? 11.624 -3.307 9.398 1.00 24.62 104 ALA A C 1
ATOM 681 O O . ALA A 1 104 ? 12.250 -2.286 9.755 1.00 18.31 104 ALA A O 1
ATOM 683 N N . VAL A 1 105 ? 10.885 -4.034 10.248 1.00 17.96 105 VAL A N 1
ATOM 684 C CA . VAL A 1 105 ? 10.731 -3.549 11.621 1.00 22.24 105 VAL A CA 1
ATOM 685 C C . VAL A 1 105 ? 12.046 -3.377 12.305 1.00 17.33 105 VAL A C 1
ATOM 686 O O . VAL A 1 105 ? 12.956 -4.173 12.122 1.00 20.98 105 VAL A O 1
ATOM 690 N N . ARG A 1 106 ? 12.128 -2.332 13.133 1.00 19.10 106 ARG A N 1
ATOM 691 C CA . ARG A 1 106 ? 13.298 -2.093 13.942 1.00 17.73 106 ARG A CA 1
ATOM 692 C C . ARG A 1 106 ? 13.018 -2.914 15.214 1.00 23.12 106 ARG A C 1
ATOM 693 O O . ARG A 1 106 ? 12.084 -2.582 15.954 1.00 20.04 106 ARG A O 1
ATOM 701 N N . GLY A 1 107 ? 13.746 -4.003 15.436 1.00 23.77 107 GLY A N 1
ATOM 702 C CA . GLY A 1 107 ? 13.470 -4.815 16.621 1.00 25.47 107 GLY A CA 1
ATOM 703 C C . GLY A 1 107 ? 13.947 -4.165 17.903 1.00 27.31 107 GLY A C 1
ATOM 704 O O . GLY A 1 107 ? 14.623 -3.138 17.864 1.00 28.88 107 GLY A O 1
ATOM 705 N N . PRO A 1 108 ? 13.617 -4.759 19.062 1.00 26.66 108 PRO A N 1
ATOM 706 C CA . PRO A 1 108 ? 14.032 -4.190 20.350 1.00 29.02 108 PRO A CA 1
ATOM 707 C C . PRO A 1 108 ? 15.529 -3.945 20.397 1.00 29.20 108 PRO A C 1
ATOM 708 O O . PRO A 1 108 ? 16.290 -4.845 20.108 1.00 32.33 108 PRO A O 1
ATOM 712 N N . GLY A 1 109 ? 15.930 -2.709 20.689 1.00 30.83 109 GLY A N 1
ATOM 713 C CA . GLY A 1 109 ? 17.343 -2.358 20.768 1.00 31.06 109 GLY A CA 1
ATOM 714 C C . GLY A 1 109 ? 18.119 -2.138 19.474 1.00 36.20 109 GLY A C 1
ATOM 715 O O . GLY A 1 109 ? 19.298 -1.711 19.516 1.00 37.47 109 GLY A O 1
ATOM 716 N N . GLU A 1 110 ? 17.492 -2.416 18.325 1.00 30.50 110 GLU A N 1
ATOM 717 C CA . GLU A 1 110 ? 18.138 -2.202 17.026 1.00 25.61 110 GLU A CA 1
ATOM 718 C C . GLU A 1 110 ? 18.095 -0.728 16.679 1.00 24.57 110 GLU A C 1
ATOM 719 O O . GLU A 1 110 ? 17.148 -0.089 17.017 1.00 24.67 110 GLU A O 1
ATOM 725 N N . PRO A 1 111 ? 19.120 -0.202 15.971 1.00 23.96 111 PRO A N 1
ATOM 726 C CA . PRO A 1 111 ? 19.183 1.233 15.677 1.00 27.02 111 PRO A CA 1
ATOM 727 C C . PRO A 1 111 ? 18.307 1.634 14.512 1.00 25.98 111 PRO A C 1
ATOM 728 O O . PRO A 1 111 ? 17.848 2.778 14.539 1.00 24.08 111 PR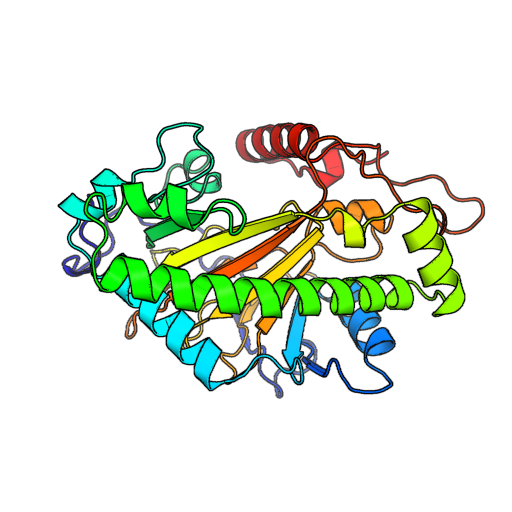O A O 1
ATOM 732 N N . CYS A 1 112 ? 18.079 0.743 13.521 1.00 19.30 112 CYS A N 1
ATOM 733 C CA . CYS A 1 112 ? 17.405 1.175 12.295 1.00 20.70 112 CYS A CA 1
ATOM 734 C C . CYS A 1 112 ? 16.194 0.334 11.918 1.00 23.01 112 CYS A C 1
ATOM 735 O O . CYS A 1 112 ? 16.093 -0.831 12.292 1.00 20.37 112 CYS A O 1
ATOM 738 N N . GLY A 1 113 ? 15.306 0.935 11.130 1.00 17.01 113 GLY A N 1
ATOM 739 C CA . GLY A 1 113 ? 14.159 0.233 10.598 1.00 17.29 113 GLY A CA 1
ATOM 740 C C . GLY A 1 113 ? 12.862 0.950 10.896 1.00 17.88 113 GLY A C 1
ATOM 741 O O . GLY A 1 113 ? 12.817 2.068 11.456 1.00 16.19 113 GLY A O 1
ATOM 742 N N . TYR A 1 114 ? 11.784 0.239 10.590 1.00 20.76 114 TYR A N 1
ATOM 743 C CA . TYR A 1 114 ? 10.445 0.769 10.734 1.00 18.66 114 TYR A CA 1
ATOM 744 C C . TYR A 1 114 ? 9.967 0.620 12.162 1.00 22.99 114 TYR A C 1
ATOM 745 O O . TYR A 1 114 ? 10.105 -0.443 12.772 1.00 20.66 114 TYR A O 1
ATOM 754 N N . GLY A 1 115 ? 9.442 1.707 12.741 1.00 18.30 115 GLY A N 1
ATOM 755 C CA . GLY A 1 115 ? 8.943 1.615 14.087 1.00 20.60 115 GLY A CA 1
ATOM 756 C C . GLY A 1 115 ? 8.994 2.956 14.804 1.00 21.62 115 GLY A C 1
ATOM 757 O O . GLY A 1 115 ? 9.591 3.960 14.320 1.00 16.30 115 GLY A O 1
ATOM 758 N N . SER A 1 116 ? 8.324 3.008 15.952 1.00 17.19 116 SER A N 1
ATOM 759 C CA . SER A 1 116 ? 8.395 4.266 16.738 1.00 17.22 116 SER A CA 1
ATOM 760 C C . SER A 1 116 ? 9.864 4.448 17.157 1.00 16.76 116 SER A C 1
ATOM 761 O O . SER A 1 116 ? 10.616 3.481 17.296 1.00 18.47 116 SER A O 1
ATOM 764 N N . PRO A 1 117 ? 10.276 5.682 17.343 1.00 17.09 117 PRO A N 1
ATOM 765 C CA . PRO A 1 117 ? 11.623 5.967 17.799 1.00 16.54 117 PRO A CA 1
ATOM 766 C C . PRO A 1 117 ? 11.809 5.512 19.247 1.00 16.32 117 PRO A C 1
ATOM 767 O O . PRO A 1 117 ? 10.839 5.240 19.951 1.00 17.19 117 PRO A O 1
ATOM 771 N N . PRO A 1 118 ? 13.058 5.376 19.676 1.00 16.67 118 PRO A N 1
ATOM 772 C CA . PRO A 1 118 ? 13.392 4.770 20.981 1.00 17.64 118 PRO A CA 1
ATOM 773 C C . PRO A 1 118 ? 12.723 5.470 22.172 1.00 20.72 118 PRO A C 1
ATOM 774 O O . PRO A 1 118 ? 12.421 4.815 23.194 1.00 18.89 118 PRO A O 1
ATOM 778 N N . ILE A 1 119 ? 12.475 6.768 22.090 1.00 15.99 119 ILE A N 1
ATOM 779 C CA . ILE A 1 119 ? 11.796 7.424 23.252 1.00 16.03 119 ILE A CA 1
ATOM 780 C C . ILE A 1 119 ? 10.459 6.757 23.601 1.00 17.64 119 ILE A C 1
ATOM 781 O O . ILE A 1 119 ? 10.048 6.755 24.772 1.00 16.98 119 ILE A O 1
ATOM 786 N N . SER A 1 120 ? 9.788 6.140 22.613 1.00 16.24 120 SER A N 1
ATOM 787 C CA . SER A 1 120 ? 8.476 5.537 22.846 1.00 17.57 120 SER A CA 1
ATOM 788 C C . SER A 1 120 ? 8.508 4.483 23.926 1.00 20.87 120 SER A C 1
ATOM 789 O O . SER A 1 120 ? 7.549 4.339 24.674 1.00 20.38 120 SER A O 1
ATOM 792 N N . SER A 1 121 ? 9.583 3.739 24.030 1.00 18.54 121 SER A N 1
ATOM 793 C CA . SER A 1 121 ? 9.528 2.629 25.021 1.00 23.11 121 SER A CA 1
ATOM 794 C C . SER A 1 121 ? 9.538 3.085 26.496 1.00 24.46 121 SER A C 1
ATOM 795 O O . SER A 1 121 ? 9.292 2.293 27.401 1.00 22.93 121 SER A O 1
ATOM 798 N N . PHE A 1 122 ? 9.818 4.368 26.744 1.00 19.27 122 PHE A N 1
ATOM 799 C CA . PHE A 1 122 ? 9.843 4.871 28.110 1.00 21.95 122 PHE A CA 1
ATOM 800 C C . PHE A 1 122 ? 8.505 5.393 28.623 1.00 20.78 122 PHE A C 1
ATOM 801 O O . PHE A 1 122 ? 8.403 5.840 29.795 1.00 23.39 122 PHE A O 1
ATOM 809 N N . PHE A 1 123 ? 7.505 5.426 27.748 1.00 19.27 123 PHE A N 1
ATOM 810 C CA . PHE A 1 123 ? 6.213 6.034 28.070 1.00 20.78 123 PHE A CA 1
ATOM 811 C C . PHE A 1 123 ? 5.115 5.004 27.908 1.00 22.83 123 PHE A C 1
ATOM 812 O O . PHE A 1 123 ? 5.152 4.174 27.007 1.00 21.84 123 PHE A O 1
ATOM 820 N N . SER A 1 124 ? 4.136 5.047 28.820 1.00 19.25 124 SER A N 1
ATOM 821 C CA . SER A 1 124 ? 3.078 4.078 28.850 1.00 20.49 124 SER A CA 1
ATOM 822 C C . SER A 1 124 ? 2.028 4.316 27.758 1.00 20.80 124 SER A C 1
ATOM 823 O O . SER A 1 124 ? 1.539 3.376 27.160 1.00 25.56 124 SER A O 1
ATOM 826 N N . LYS A 1 125 ? 1.724 5.570 27.463 1.00 23.75 125 LYS A N 1
ATOM 827 C CA . LYS A 1 125 ? 0.749 5.886 26.370 1.00 22.23 125 LYS A CA 1
ATOM 828 C C . LYS A 1 125 ? 1.470 5.900 25.012 1.00 24.30 125 LYS A C 1
ATOM 829 O O . LYS A 1 125 ? 2.677 6.139 24.948 1.00 21.06 125 LYS A O 1
ATOM 835 N N . LEU A 1 126 ? 0.730 5.654 23.938 1.00 19.52 126 LEU A N 1
ATOM 836 C CA . LEU A 1 126 ? 1.331 5.515 22.610 1.00 22.15 126 LEU A CA 1
ATOM 837 C C . LEU A 1 126 ? 1.109 6.753 21.716 1.00 21.62 126 LEU A C 1
ATOM 838 O O . LEU A 1 126 ? 0.072 7.436 21.795 1.00 20.03 126 LEU A O 1
ATOM 843 N N . MET A 1 127 ? 2.094 7.028 20.875 1.00 18.02 127 MET A N 1
ATOM 844 C CA . MET A 1 127 ? 2.127 8.240 20.034 1.00 19.58 127 MET A CA 1
ATOM 845 C C . MET A 1 127 ? 1.277 8.015 18.784 1.00 18.85 127 MET A C 1
ATOM 846 O O . MET A 1 127 ? 1.066 6.842 18.328 1.00 18.61 127 MET A O 1
ATOM 851 N N . TRP A 1 128 ? 0.764 9.118 18.222 1.00 18.97 128 TRP A N 1
ATOM 852 C CA . TRP A 1 128 ? -0.114 8.998 17.058 1.00 16.18 128 TRP A CA 1
ATOM 853 C C . TRP A 1 128 ? 0.769 9.264 15.852 1.00 19.51 128 TRP A C 1
ATOM 854 O O . TRP A 1 128 ? 0.660 10.321 15.283 1.00 17.54 128 TRP A O 1
ATOM 865 N N . SER A 1 129 ? 1.647 8.324 15.508 1.00 17.23 129 SER A N 1
ATOM 866 C CA . SER A 1 129 ? 2.570 8.479 14.379 1.00 18.56 129 SER A CA 1
ATOM 867 C C . SER A 1 129 ? 3.215 7.154 14.013 1.00 20.03 129 SER A C 1
ATOM 868 O O . SER A 1 129 ? 3.130 6.199 14.771 1.00 19.62 129 SER A O 1
ATOM 871 N N . GLU A 1 130 ? 3.897 7.114 12.865 1.00 17.98 130 GLU A N 1
ATOM 872 C CA . GLU A 1 130 ? 4.803 6.008 12.528 1.00 16.84 130 GLU A CA 1
ATOM 873 C C . GLU A 1 130 ? 6.178 6.578 12.275 1.00 16.98 130 GLU A C 1
ATOM 874 O O . GLU A 1 130 ? 6.328 7.783 12.056 1.00 16.89 130 GLU A O 1
ATOM 880 N N . GLY A 1 131 ? 7.187 5.726 12.327 1.00 16.11 131 GLY A N 1
ATOM 881 C CA . GLY A 1 131 ? 8.530 6.218 12.053 1.00 12.18 131 GLY A CA 1
ATOM 882 C C . GLY A 1 131 ? 9.360 5.258 11.228 1.00 16.17 131 GLY A C 1
ATOM 883 O O . GLY A 1 131 ? 9.022 4.091 11.040 1.00 15.38 131 GLY A O 1
ATOM 884 N N . TYR A 1 132 ? 10.519 5.740 10.815 1.00 16.44 132 TYR A N 1
ATOM 885 C CA . TYR A 1 132 ? 11.518 4.846 10.157 1.00 13.38 132 TYR A CA 1
ATOM 886 C C . TYR A 1 132 ? 12.876 5.522 10.356 1.00 14.59 132 TYR A C 1
ATOM 887 O O . TYR A 1 132 ? 12.984 6.719 10.070 1.00 15.66 132 TYR A O 1
ATOM 896 N N . THR A 1 133 ? 13.889 4.771 10.817 1.00 13.56 133 THR A N 1
ATOM 897 C CA . THR A 1 133 ? 15.224 5.357 11.054 1.00 12.41 133 THR A CA 1
ATOM 898 C C . THR A 1 133 ? 16.155 4.668 10.105 1.00 16.50 133 THR A C 1
ATOM 899 O O . THR A 1 133 ? 16.079 3.418 9.950 1.00 15.00 133 THR A O 1
ATOM 903 N N . PHE A 1 134 ? 17.030 5.439 9.459 1.00 15.59 134 PHE A N 1
ATOM 904 C CA . PHE A 1 134 ? 18.127 4.799 8.699 1.00 12.42 134 PHE A CA 1
ATOM 905 C C . PHE A 1 134 ? 19.355 5.653 8.784 1.00 18.07 134 PHE A C 1
ATOM 906 O O . PHE A 1 134 ? 19.269 6.848 9.062 1.00 14.58 134 PHE A O 1
ATOM 914 N N . SER A 1 135 ? 20.494 5.067 8.440 1.00 15.54 135 SER A N 1
ATOM 915 C CA . SER A 1 135 ? 21.719 5.838 8.374 1.00 13.95 135 SER A CA 1
ATOM 916 C C . SER A 1 135 ? 22.068 6.047 6.903 1.00 18.61 135 SER A C 1
ATOM 917 O O . SER A 1 135 ? 22.150 5.085 6.098 1.00 16.64 135 SER A O 1
ATOM 920 N N . PRO A 1 136 ? 22.197 7.309 6.490 1.00 15.62 136 PRO A N 1
ATOM 921 C CA . PRO A 1 136 ? 22.558 7.598 5.099 1.00 16.24 136 PRO A CA 1
ATOM 922 C C . PRO A 1 136 ? 23.791 6.810 4.605 1.00 21.81 136 PRO A C 1
ATOM 923 O O . PRO A 1 136 ? 23.840 6.385 3.457 1.00 22.75 136 PRO A O 1
ATOM 927 N N . SER A 1 137 ? 24.749 6.560 5.486 1.00 21.11 137 SER A N 1
ATOM 928 C CA . SER A 1 137 ? 25.956 5.840 5.098 1.00 26.04 137 SER A CA 1
ATOM 929 C C . SER A 1 137 ? 25.690 4.366 4.746 1.00 27.97 137 SER A C 1
ATOM 930 O O . SER A 1 137 ? 26.556 3.714 4.163 1.00 32.07 137 SER A O 1
ATOM 933 N N . SER A 1 138 ? 24.540 3.813 5.132 1.00 18.29 138 SER A N 1
ATOM 934 C CA . SER A 1 138 ? 24.199 2.434 4.743 1.00 20.21 138 SER A CA 1
ATOM 935 C C . SER A 1 138 ? 22.759 2.350 4.235 1.00 18.94 138 SER A C 1
ATOM 936 O O . SER A 1 138 ? 22.081 1.343 4.358 1.00 18.54 138 SER A O 1
ATOM 939 N N . LEU A 1 139 ? 22.312 3.447 3.642 1.00 19.25 139 LEU A N 1
ATOM 940 C CA . LEU A 1 139 ? 20.968 3.559 3.082 1.00 19.28 139 LEU A CA 1
ATOM 941 C C . LEU A 1 139 ? 20.625 2.426 2.128 1.00 17.09 139 LEU A C 1
ATOM 942 O O . LEU A 1 139 ? 19.588 1.769 2.256 1.00 20.58 139 LEU A O 1
ATOM 947 N N . ARG A 1 140 ? 21.505 2.152 1.174 1.00 18.00 140 ARG A N 1
ATOM 948 C CA . ARG A 1 140 ? 21.143 1.177 0.151 1.00 17.12 140 ARG A CA 1
ATOM 949 C C . ARG A 1 140 ? 20.943 -0.195 0.737 1.00 20.21 140 ARG A C 1
ATOM 950 O O . ARG A 1 140 ? 20.079 -0.963 0.306 1.00 20.65 140 ARG A O 1
ATOM 958 N N . SER A 1 141 ? 21.743 -0.535 1.723 1.00 17.80 141 SER A N 1
ATOM 959 C CA . SER A 1 141 ? 21.598 -1.852 2.320 1.00 20.97 141 SER A CA 1
ATOM 960 C C . SER A 1 141 ? 20.428 -1.912 3.317 1.00 19.20 141 SER A C 1
ATOM 961 O O . SER A 1 141 ? 19.671 -2.916 3.394 1.00 18.89 141 SER A O 1
ATOM 964 N N . GLU A 1 142 ? 20.241 -0.854 4.113 1.00 18.15 142 GLU A N 1
ATOM 965 C CA . GLU A 1 142 ? 19.121 -0.870 5.071 1.00 18.37 142 GLU A CA 1
ATOM 966 C C . GLU A 1 142 ? 17.756 -0.948 4.358 1.00 17.57 142 GLU A C 1
ATOM 967 O O . GLU A 1 142 ? 16.829 -1.666 4.781 1.00 18.77 142 GLU A O 1
ATOM 973 N N . LEU A 1 143 ? 17.587 -0.162 3.317 1.00 16.04 143 LEU A N 1
ATOM 974 C CA . LEU A 1 143 ? 16.288 -0.067 2.650 1.00 16.52 143 LEU A CA 1
ATOM 975 C C . LEU A 1 143 ? 15.919 -1.350 1.892 1.00 18.47 143 LEU A C 1
ATOM 976 O O . LEU A 1 143 ? 14.772 -1.527 1.499 1.00 19.91 143 LEU A O 1
ATOM 981 N N . ARG A 1 144 ? 16.892 -2.229 1.684 1.00 17.77 144 ARG A N 1
ATOM 982 C CA . ARG A 1 144 ? 16.571 -3.520 1.101 1.00 20.15 144 ARG A CA 1
ATOM 983 C C . ARG A 1 144 ? 15.778 -4.378 2.111 1.00 25.80 144 ARG A C 1
ATOM 984 O O . ARG A 1 144 ? 15.167 -5.370 1.727 1.00 22.85 144 ARG A O 1
ATOM 992 N N . ARG A 1 145 ? 15.790 -4.022 3.397 1.00 21.34 145 ARG A N 1
ATOM 993 C CA . ARG A 1 145 ? 14.890 -4.725 4.316 1.00 24.87 145 ARG A CA 1
ATOM 994 C C . ARG A 1 145 ? 13.421 -4.411 3.994 1.00 24.26 145 ARG A C 1
ATOM 995 O O . ARG A 1 145 ? 12.542 -5.253 4.153 1.00 23.77 145 ARG A O 1
ATOM 1003 N N . LEU A 1 146 ? 13.164 -3.204 3.495 1.00 20.05 146 LEU A N 1
ATOM 1004 C CA . LEU A 1 146 ? 11.809 -2.776 3.196 1.00 20.42 146 LEU A CA 1
ATOM 1005 C C . LEU A 1 146 ? 11.399 -3.281 1.817 1.00 24.75 146 LEU A C 1
ATOM 1006 O O . LEU A 1 146 ? 10.200 -3.597 1.592 1.00 24.79 146 LEU A O 1
ATOM 1011 N N . TRP A 1 147 ? 12.377 -3.274 0.895 1.00 22.28 147 TRP A N 1
ATOM 1012 C CA . TRP A 1 147 ? 12.207 -3.713 -0.508 1.00 25.05 147 TRP A CA 1
ATOM 1013 C C . TRP A 1 147 ? 13.233 -4.792 -0.871 1.00 23.32 147 TRP A C 1
ATOM 1014 O O . TRP A 1 147 ? 14.290 -4.521 -1.467 1.00 24.10 147 TRP A O 1
ATOM 1025 N N . PRO A 1 148 ? 12.995 -6.029 -0.419 1.00 23.93 148 PRO A N 1
ATOM 1026 C CA . PRO A 1 148 ? 13.981 -7.112 -0.554 1.00 27.43 148 PRO A CA 1
ATOM 1027 C C . PRO A 1 148 ? 14.253 -7.456 -1.994 1.00 29.03 148 PRO A C 1
ATOM 1028 O O . PRO A 1 148 ? 15.302 -8.045 -2.229 1.00 28.84 148 PRO A O 1
ATOM 1032 N N . LYS A 1 149 ? 13.339 -7.147 -2.914 1.00 26.09 149 LYS A N 1
ATOM 1033 C CA . LYS A 1 149 ? 13.618 -7.423 -4.331 1.00 28.46 149 LYS A CA 1
ATOM 1034 C C . LYS A 1 149 ? 13.876 -6.164 -5.124 1.00 31.84 149 LYS A C 1
ATOM 1035 O O . LYS A 1 149 ? 13.679 -6.123 -6.374 1.00 26.80 149 LYS A O 1
ATOM 1041 N N . SER A 1 150 ? 14.295 -5.134 -4.396 1.00 27.32 150 SER A N 1
ATOM 1042 C CA . SER A 1 150 ? 14.678 -3.885 -5.034 1.00 26.87 150 SER A CA 1
ATOM 1043 C C . SER A 1 150 ? 13.502 -3.366 -5.823 1.00 26.11 150 SER A C 1
ATOM 1044 O O . SER A 1 150 ? 12.397 -3.347 -5.281 1.00 30.53 150 SER A O 1
ATOM 1047 N N . GLY A 1 151 ? 13.699 -2.907 -7.058 1.00 23.14 151 GLY A N 1
ATOM 1048 C CA . GLY A 1 151 ? 12.562 -2.380 -7.805 1.00 24.82 151 GLY A CA 1
ATOM 1049 C C . GLY A 1 151 ? 12.445 -0.858 -7.840 1.00 24.55 151 GLY A C 1
ATOM 1050 O O . GLY A 1 151 ? 13.274 -0.169 -7.287 1.00 18.89 151 GLY A O 1
ATOM 1051 N N . ASP A 1 152 ? 11.395 -0.335 -8.457 1.00 24.01 152 ASP A N 1
ATOM 1052 C CA . ASP A 1 152 ? 11.329 1.098 -8.730 1.00 25.14 152 ASP A CA 1
ATOM 1053 C C . ASP A 1 152 ? 11.283 1.981 -7.506 1.00 20.87 152 ASP A C 1
ATOM 1054 O O . ASP A 1 152 ? 12.054 2.927 -7.406 1.00 21.02 152 ASP A O 1
ATOM 1059 N N . ASP A 1 153 ? 10.378 1.692 -6.614 1.00 20.21 153 ASP A N 1
ATOM 1060 C CA . ASP A 1 153 ? 10.249 2.514 -5.415 1.00 22.75 153 ASP A CA 1
ATOM 1061 C C . ASP A 1 153 ? 11.583 2.537 -4.615 1.00 20.02 153 ASP A C 1
ATOM 1062 O O . ASP A 1 153 ? 12.050 3.596 -4.145 1.00 19.79 153 ASP A O 1
ATOM 1067 N N . TYR A 1 154 ? 12.209 1.368 -4.511 1.00 19.31 154 TYR A N 1
ATOM 1068 C CA . TYR A 1 154 ? 13.477 1.250 -3.832 1.00 18.63 154 TYR A CA 1
ATOM 1069 C C . TYR A 1 154 ? 14.554 2.085 -4.523 1.00 17.56 154 TYR A C 1
ATOM 1070 O O . TYR A 1 154 ? 15.305 2.842 -3.899 1.00 15.55 154 TYR A O 1
ATOM 1079 N N . LEU A 1 155 ? 14.680 1.939 -5.823 1.00 14.38 155 LEU A N 1
ATOM 1080 C CA . LEU A 1 155 ? 15.754 2.652 -6.500 1.00 15.14 155 LEU A CA 1
ATOM 1081 C C . LEU A 1 155 ? 15.526 4.163 -6.528 1.00 16.69 155 LEU A C 1
ATOM 1082 O O . LEU A 1 155 ? 16.471 4.952 -6.440 1.00 15.53 155 LEU A O 1
ATOM 1087 N N . LEU A 1 156 ? 14.285 4.586 -6.669 1.00 15.55 156 LEU A N 1
ATOM 1088 C CA . LEU A 1 156 ? 13.990 6.013 -6.610 1.00 16.55 156 LEU A CA 1
ATOM 1089 C C . LEU A 1 156 ? 14.211 6.581 -5.210 1.00 16.95 156 LEU A C 1
ATOM 1090 O O . LEU A 1 156 ? 14.651 7.709 -5.040 1.00 17.36 156 LEU A O 1
ATOM 1095 N N . PHE A 1 157 ? 13.810 5.826 -4.215 1.00 17.17 157 PHE A N 1
ATOM 1096 C CA . PHE A 1 157 ? 13.988 6.263 -2.824 1.00 16.19 157 PHE A CA 1
ATOM 1097 C C . PHE A 1 157 ? 15.481 6.473 -2.555 1.00 16.86 157 PHE A C 1
ATOM 1098 O O . PHE A 1 157 ? 15.881 7.528 -2.034 1.00 14.26 157 PHE A O 1
ATOM 1106 N N . CYS A 1 158 ? 16.306 5.484 -2.915 1.00 14.57 158 CYS A N 1
ATOM 1107 C CA . CYS A 1 158 ? 17.740 5.579 -2.654 1.00 16.01 158 CYS A CA 1
ATOM 1108 C C . CYS A 1 158 ? 18.369 6.687 -3.426 1.00 16.16 158 CYS A C 1
ATOM 1109 O O . CYS A 1 158 ? 19.300 7.350 -2.939 1.00 18.06 158 CYS A O 1
ATOM 1112 N N . ASP A 1 159 ? 17.934 6.892 -4.673 1.00 16.27 159 ASP A N 1
ATOM 1113 C CA . ASP A 1 159 ? 18.488 8.008 -5.459 1.00 17.23 159 ASP A CA 1
ATOM 1114 C C . ASP A 1 159 ? 18.184 9.385 -4.774 1.00 16.22 159 ASP A C 1
ATOM 1115 O O . ASP A 1 159 ? 19.065 10.255 -4.649 1.00 15.51 159 ASP A O 1
ATOM 1120 N N . VAL A 1 160 ? 16.928 9.597 -4.406 1.00 15.85 160 VAL A N 1
ATOM 1121 C CA . VAL A 1 160 ? 16.542 10.895 -3.830 1.00 17.86 160 VAL A CA 1
ATOM 1122 C C . VAL A 1 160 ? 17.270 11.033 -2.475 1.00 16.49 160 VAL A C 1
ATOM 1123 O O . VAL A 1 160 ? 17.763 12.098 -2.151 1.00 15.84 160 VAL A O 1
ATOM 1127 N N . MET A 1 161 ? 17.302 9.975 -1.667 1.00 14.55 161 MET A N 1
ATOM 1128 C CA . MET A 1 161 ? 17.937 10.130 -0.326 1.00 17.89 161 MET A CA 1
ATOM 1129 C C . MET A 1 161 ? 19.440 10.311 -0.388 1.00 15.98 161 MET A C 1
ATOM 1130 O O . MET A 1 161 ? 20.034 11.021 0.426 1.00 16.82 161 MET A O 1
ATOM 1135 N N . GLU A 1 162 ? 20.088 9.694 -1.364 1.00 15.42 162 GLU A N 1
ATOM 1136 C CA . GLU A 1 162 ? 21.514 9.887 -1.577 1.00 17.98 162 GLU A CA 1
ATOM 1137 C C . GLU A 1 162 ? 21.858 11.319 -1.945 1.00 18.85 162 GLU A C 1
ATOM 1138 O O . GLU A 1 162 ? 22.814 11.917 -1.443 1.00 17.48 162 GLU A O 1
ATOM 1144 N N . GLU A 1 163 ? 21.100 11.868 -2.871 1.00 18.43 163 GLU A N 1
ATOM 1145 C CA . GLU A 1 163 ? 21.363 13.253 -3.254 1.00 17.13 163 GLU A CA 1
ATOM 1146 C C . GLU A 1 163 ? 21.069 14.222 -2.100 1.00 17.25 163 GLU A C 1
ATOM 1147 O O . GLU A 1 163 ? 21.748 15.238 -1.902 1.00 17.11 163 GLU A O 1
ATOM 1153 N N . PHE A 1 164 ? 19.981 13.954 -1.394 1.00 17.97 164 PHE A N 1
ATOM 1154 C CA . PHE A 1 164 ? 19.641 14.752 -0.218 1.00 16.41 164 PHE A CA 1
ATOM 1155 C C . PHE A 1 164 ? 20.746 14.679 0.805 1.00 14.66 164 PHE A C 1
ATOM 1156 O O . PHE A 1 164 ? 21.165 15.710 1.326 1.00 16.93 164 PHE A O 1
ATOM 1164 N N . HIS A 1 165 ? 21.228 13.479 1.147 1.00 14.44 165 HIS A N 1
ATOM 1165 C CA . HIS A 1 165 ? 22.364 13.376 2.093 1.00 15.32 165 HIS A CA 1
ATOM 1166 C C . HIS A 1 165 ? 23.601 14.187 1.628 1.00 19.36 165 HIS A C 1
ATOM 1167 O O . HIS A 1 165 ? 24.221 14.915 2.406 1.00 20.03 165 HIS A O 1
ATOM 1174 N N . LYS A 1 166 ? 23.978 14.077 0.357 1.00 16.22 166 LYS A N 1
ATOM 1175 C CA . LYS A 1 166 ? 25.108 14.886 -0.113 1.00 18.82 166 LYS A CA 1
ATOM 1176 C C . LYS A 1 166 ? 24.881 16.401 0.122 1.00 19.54 166 LYS A C 1
ATOM 1177 O O . LYS A 1 166 ? 25.788 17.104 0.588 1.00 20.17 166 LYS A O 1
ATOM 1183 N N . GLU A 1 167 ? 23.677 16.908 -0.169 1.00 16.61 167 GLU A N 1
ATOM 1184 C CA . GLU A 1 167 ? 23.426 18.354 0.060 1.00 18.99 167 GLU A CA 1
ATOM 1185 C C . GLU A 1 167 ? 23.427 18.702 1.563 1.00 19.00 167 GLU A C 1
ATOM 1186 O O . GLU A 1 167 ? 23.929 19.746 1.985 1.00 18.69 167 GLU A O 1
ATOM 1192 N N . MET A 1 168 ? 22.792 17.854 2.360 1.00 15.35 168 MET A N 1
ATOM 1193 C CA . MET A 1 168 ? 22.630 18.141 3.792 1.00 15.80 168 MET A CA 1
ATOM 1194 C C . MET A 1 168 ? 23.949 18.005 4.547 1.00 17.53 168 MET A C 1
ATOM 1195 O O . MET A 1 168 ? 24.212 18.735 5.525 1.00 19.68 168 MET A O 1
ATOM 1200 N N . ARG A 1 169 ? 24.817 17.114 4.102 1.00 14.56 169 ARG A N 1
ATOM 1201 C CA . ARG A 1 169 ? 26.056 16.954 4.839 1.00 22.19 169 ARG A CA 1
ATOM 1202 C C . ARG A 1 169 ? 26.921 18.202 4.609 1.00 22.15 169 ARG A C 1
ATOM 1203 O O . ARG A 1 169 ? 27.673 18.650 5.505 1.00 21.30 169 ARG A O 1
ATOM 1211 N N . ARG A 1 170 ? 26.819 18.778 3.421 1.00 18.35 170 ARG A N 1
ATOM 1212 C CA . ARG A 1 170 ? 27.505 20.052 3.164 1.00 22.95 170 ARG A CA 1
ATOM 1213 C C . ARG A 1 170 ? 26.889 21.216 3.980 1.00 18.44 170 ARG A C 1
ATOM 1214 O O . ARG A 1 170 ? 27.600 22.058 4.556 1.00 20.55 170 ARG A O 1
ATOM 1222 N N . LEU A 1 171 ? 25.565 21.287 3.995 1.00 18.74 171 LEU A N 1
ATOM 1223 C CA . LEU A 1 171 ? 24.873 22.308 4.780 1.00 17.42 171 LEU A CA 1
ATOM 1224 C C . LEU A 1 171 ? 25.253 22.183 6.242 1.00 16.65 171 LEU A C 1
ATOM 1225 O O . LEU A 1 171 ? 25.388 23.197 6.951 1.00 15.43 171 LEU A O 1
ATOM 1230 N N . ALA A 1 172 ? 25.316 20.944 6.740 1.00 15.28 172 ALA A N 1
ATOM 1231 C CA . ALA A 1 172 ? 25.644 20.673 8.130 1.00 17.62 172 ALA A CA 1
ATOM 1232 C C . ALA A 1 172 ? 27.059 21.206 8.446 1.00 20.11 172 ALA A C 1
ATOM 1233 O O . ALA A 1 172 ? 27.312 21.771 9.505 1.00 14.88 172 ALA A O 1
ATOM 1235 N N . ASP A 1 173 ? 27.990 21.035 7.515 1.00 17.10 173 ASP A N 1
ATOM 1236 C CA . ASP A 1 173 ? 29.353 21.563 7.725 1.00 18.34 173 ASP A CA 1
ATOM 1237 C C . ASP A 1 173 ? 29.323 23.082 7.722 1.00 19.10 173 ASP A C 1
ATOM 1238 O O . ASP A 1 173 ? 29.997 23.731 8.544 1.00 16.42 173 ASP A O 1
ATOM 1243 N N . GLU A 1 174 ? 28.495 23.659 6.860 1.00 17.04 174 GLU A N 1
ATOM 1244 C CA . GLU A 1 174 ? 28.386 25.160 6.868 1.00 17.99 174 GLU A CA 1
ATOM 1245 C C . GLU A 1 174 ? 27.757 25.662 8.176 1.00 17.23 174 GLU A C 1
ATOM 1246 O O . GLU A 1 174 ? 28.224 26.632 8.776 1.00 17.69 174 GLU A O 1
ATOM 1252 N N . LEU A 1 175 ? 26.701 24.996 8.632 1.00 13.86 175 LEU A N 1
ATOM 1253 C CA . LEU A 1 175 ? 26.083 25.416 9.891 1.00 13.41 175 LEU A CA 1
ATOM 1254 C C . LEU A 1 175 ? 27.012 25.236 11.091 1.00 15.95 175 LEU A C 1
ATOM 1255 O O . LEU A 1 175 ? 27.027 26.059 12.024 1.00 17.73 175 LEU A O 1
ATOM 1260 N N . LEU A 1 176 ? 27.763 24.139 11.136 1.00 12.55 176 LEU A N 1
ATOM 1261 C CA . LEU A 1 176 ? 28.701 23.975 12.226 1.00 15.52 176 LEU A CA 1
ATOM 1262 C C . LEU A 1 176 ? 29.664 25.161 12.317 1.00 18.07 176 LEU A C 1
ATOM 1263 O O . LEU A 1 176 ? 29.972 25.677 13.422 1.00 16.02 176 LEU A O 1
ATOM 1268 N N . ARG A 1 177 ? 30.195 25.589 11.171 1.00 17.43 177 ARG A N 1
ATOM 1269 C CA . ARG A 1 177 ? 31.106 26.748 11.190 1.00 16.39 177 ARG A CA 1
ATOM 1270 C C . ARG A 1 177 ? 30.389 27.990 11.711 1.00 15.99 177 ARG A C 1
ATOM 1271 O O . ARG A 1 177 ? 30.954 28.777 12.477 1.00 19.55 177 ARG A O 1
ATOM 1279 N N . LEU A 1 178 ? 29.131 28.170 11.338 1.00 15.95 178 LEU A N 1
ATOM 1280 C CA . LEU A 1 178 ? 28.394 29.312 11.864 1.00 17.75 178 LEU A CA 1
ATOM 1281 C C . LEU A 1 178 ? 28.184 29.199 13.371 1.00 17.56 178 LEU A C 1
ATOM 1282 O O . LEU A 1 178 ? 28.215 30.216 14.079 1.00 16.46 178 LEU A O 1
ATOM 1287 N N . PHE A 1 179 ? 27.861 27.997 13.848 1.00 15.45 179 PHE A N 1
ATOM 1288 C CA . PHE A 1 179 ? 27.660 27.827 15.307 1.00 14.16 179 PHE A CA 1
ATOM 1289 C C . PHE A 1 179 ? 28.928 28.166 16.056 1.00 16.64 179 PHE A C 1
ATOM 1290 O O . PHE A 1 179 ? 28.902 28.752 17.139 1.00 16.81 179 PHE A O 1
ATOM 1298 N N . LEU A 1 180 ? 30.076 27.775 15.499 1.00 15.44 180 LEU A N 1
ATOM 1299 C CA . LEU A 1 180 ? 31.318 28.059 16.200 1.00 15.26 180 LEU A CA 1
ATOM 1300 C C . LEU A 1 180 ? 31.626 29.555 16.136 1.00 18.13 180 LEU A C 1
ATOM 1301 O O . LEU A 1 180 ? 32.085 30.157 17.111 1.00 15.31 180 LEU A O 1
ATOM 1306 N N . ARG A 1 181 ? 31.410 30.173 14.995 1.00 16.28 181 ARG A N 1
ATOM 1307 C CA . ARG A 1 181 ? 31.568 31.632 14.955 1.00 18.17 181 ARG A CA 1
ATOM 1308 C C . ARG A 1 181 ? 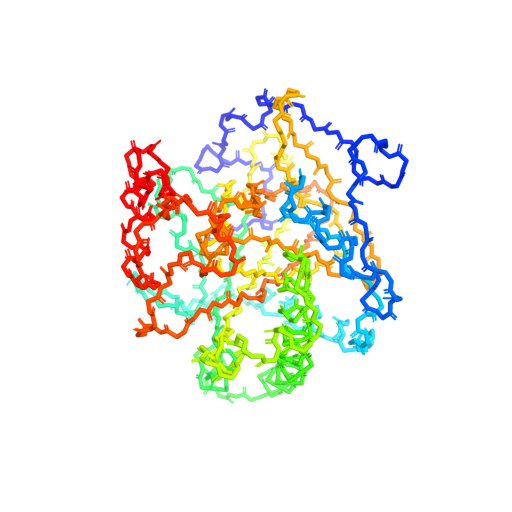30.664 32.313 15.944 1.00 18.62 181 ARG A C 1
ATOM 1309 O O . ARG A 1 181 ? 31.015 33.337 16.557 1.00 19.20 181 ARG A O 1
ATOM 1317 N N . ALA A 1 182 ? 29.461 31.759 16.082 1.00 17.90 182 ALA A N 1
ATOM 1318 C CA . ALA A 1 182 ? 28.461 32.361 16.963 1.00 18.48 182 ALA A CA 1
ATOM 1319 C C . ALA A 1 182 ? 28.890 32.328 18.435 1.00 21.74 182 ALA A C 1
ATOM 1320 O O . ALA A 1 182 ? 28.323 33.054 19.273 1.00 24.40 182 ALA A O 1
ATOM 1322 N N . LEU A 1 183 ? 29.901 31.531 18.766 1.00 17.21 183 LEU A N 1
ATOM 1323 C CA . LEU A 1 183 ? 30.510 31.616 20.099 1.00 18.09 183 LEU A CA 1
ATOM 1324 C C . LEU A 1 183 ? 31.372 32.885 20.220 1.00 22.73 183 LEU A C 1
ATOM 1325 O O . LEU A 1 183 ? 31.911 33.156 21.276 1.00 21.96 183 LEU A O 1
ATOM 1330 N N . GLY A 1 184 ? 31.518 33.643 19.128 1.00 20.97 184 GLY A N 1
ATOM 1331 C CA . GLY A 1 184 ? 32.359 34.839 19.166 1.00 21.75 184 GLY A CA 1
ATOM 1332 C C . GLY A 1 184 ? 33.794 34.589 18.737 1.00 25.76 184 GLY A C 1
ATOM 1333 O O . GLY A 1 184 ? 34.733 35.239 19.220 1.00 27.33 184 GLY A O 1
ATOM 1334 N N . LEU A 1 185 ? 33.995 33.636 17.841 1.00 19.95 185 LEU A N 1
ATOM 1335 C CA . LEU A 1 185 ? 35.340 33.300 17.417 1.00 19.34 185 LEU A CA 1
ATOM 1336 C C . LEU A 1 185 ? 35.470 33.800 16.005 1.00 19.68 185 LEU A C 1
ATOM 1337 O O . LEU A 1 185 ? 34.455 33.837 15.277 1.00 17.74 185 LEU A O 1
ATOM 1342 N N . THR A 1 186 ? 36.667 34.204 15.597 1.00 19.86 186 THR A N 1
ATOM 1343 C CA . THR A 1 186 ? 36.779 34.706 14.229 1.00 21.37 186 THR A CA 1
ATOM 1344 C C . THR A 1 186 ? 36.855 33.480 13.326 1.00 22.20 186 THR A C 1
ATOM 1345 O O . THR A 1 186 ? 37.091 32.353 13.789 1.00 18.33 186 THR A O 1
ATOM 1349 N N . GLY A 1 187 ? 36.692 33.700 12.026 1.00 21.86 187 GLY A N 1
ATOM 1350 C CA . GLY A 1 187 ? 36.862 32.613 11.064 1.00 25.53 187 GLY A CA 1
ATOM 1351 C C . GLY A 1 187 ? 38.194 31.922 11.228 1.00 23.59 187 GLY A C 1
ATOM 1352 O O . GLY A 1 187 ? 38.303 30.698 11.123 1.00 25.04 187 GLY A O 1
ATOM 1353 N N . GLU A 1 188 ? 39.230 32.699 11.545 1.00 23.72 188 GLU A N 1
ATOM 1354 C CA . GLU A 1 188 ? 40.559 32.125 11.682 1.00 23.14 188 GLU A CA 1
ATOM 1355 C C . GLU A 1 188 ? 40.678 31.255 12.951 1.00 21.59 188 GLU A C 1
ATOM 1356 O O . GLU A 1 188 ? 41.303 30.212 12.957 1.00 23.04 188 GLU A O 1
ATOM 1362 N N . GLU A 1 189 ? 40.019 31.662 14.031 1.00 23.45 189 GLU A N 1
ATOM 1363 C CA . GLU A 1 189 ? 39.973 30.865 15.257 1.00 19.46 189 GLU A CA 1
ATOM 1364 C C . GLU A 1 189 ? 39.135 29.602 15.099 1.00 20.56 189 GLU A C 1
ATOM 1365 O O . GLU A 1 189 ? 39.486 28.543 15.645 1.00 18.81 189 GLU A O 1
ATOM 1371 N N . VAL A 1 190 ? 38.004 29.719 14.381 1.00 20.27 190 VAL A N 1
ATOM 1372 C CA . VAL A 1 190 ? 37.202 28.536 14.071 1.00 18.06 190 VAL A CA 1
ATOM 1373 C C . VAL A 1 190 ? 38.033 27.506 13.268 1.00 16.11 190 VAL A C 1
ATOM 1374 O O . VAL A 1 190 ? 37.892 26.313 13.493 1.00 18.34 190 VAL A O 1
ATOM 1378 N N . ALA A 1 191 ? 38.844 27.967 12.306 1.00 19.20 191 ALA A N 1
ATOM 1379 C CA . ALA A 1 191 ? 39.701 27.046 11.541 1.00 19.54 191 ALA A CA 1
ATOM 1380 C C . ALA A 1 191 ? 40.639 26.330 12.475 1.00 20.75 191 ALA A C 1
ATOM 1381 O O . ALA A 1 191 ? 40.901 25.152 12.337 1.00 20.29 191 ALA A O 1
ATOM 1383 N N . GLY A 1 192 ? 41.124 27.043 13.484 1.00 24.05 192 GLY A N 1
ATOM 1384 C CA . GLY A 1 192 ? 41.979 26.418 14.471 1.00 22.44 192 GLY A CA 1
ATOM 1385 C C . GLY A 1 192 ? 41.285 25.359 15.293 1.00 23.15 192 GLY A C 1
ATOM 1386 O O . GLY A 1 192 ? 41.872 24.298 15.581 1.00 20.11 192 GLY A O 1
ATOM 1387 N N . VAL A 1 193 ? 40.049 25.625 15.714 1.00 18.90 193 VAL A N 1
ATOM 1388 C CA . VAL A 1 193 ? 39.268 24.601 16.408 1.00 17.20 193 VAL A CA 1
ATOM 1389 C C . VAL A 1 193 ? 38.996 23.384 15.533 1.00 21.13 193 VAL A C 1
ATOM 1390 O O . VAL A 1 193 ? 39.074 22.228 15.976 1.00 21.48 193 VAL A O 1
ATOM 1394 N N . GLU A 1 194 ? 38.612 23.638 14.282 1.00 18.73 194 GLU A N 1
ATOM 1395 C CA . GLU A 1 194 ? 38.335 22.523 13.397 1.00 17.86 194 GLU A CA 1
ATOM 1396 C C . GLU A 1 194 ? 39.613 21.725 13.152 1.00 20.22 194 GLU A C 1
ATOM 1397 O O . GLU A 1 194 ? 39.582 20.498 13.113 1.00 18.73 194 GLU A O 1
ATOM 1403 N N . ALA A 1 195 ? 40.736 22.412 12.958 1.00 19.71 195 ALA A N 1
ATOM 1404 C CA . ALA A 1 195 ? 41.996 21.682 12.697 1.00 24.08 195 ALA A CA 1
ATOM 1405 C C . ALA A 1 195 ? 42.329 20.790 13.895 1.00 24.90 195 ALA A C 1
ATOM 1406 O O . ALA A 1 195 ? 42.805 19.676 13.726 1.00 25.55 195 ALA A O 1
ATOM 1408 N N . GLU A 1 196 ? 42.130 21.301 15.103 1.00 20.11 196 GLU A N 1
ATOM 1409 C CA . GLU A 1 196 ? 42.503 20.522 16.286 1.00 27.35 196 GLU A CA 1
ATOM 1410 C C . GLU A 1 196 ? 41.499 19.406 16.632 1.00 27.03 196 GLU A C 1
ATOM 1411 O O . GLU A 1 196 ? 41.903 18.309 16.996 1.00 34.35 196 GLU A O 1
ATOM 1417 N N . ARG A 1 197 ? 40.199 19.658 16.521 1.00 21.52 197 ARG A N 1
ATOM 1418 C CA . ARG A 1 197 ? 39.238 18.657 16.974 1.00 22.95 197 ARG A CA 1
ATOM 1419 C C . ARG A 1 197 ? 38.515 17.907 15.869 1.00 23.70 197 ARG A C 1
ATOM 1420 O O . ARG A 1 197 ? 37.863 16.888 16.128 1.00 24.70 197 ARG A O 1
ATOM 1428 N N . ARG A 1 198 ? 38.608 18.403 14.638 1.00 19.78 198 ARG A N 1
ATOM 1429 C CA . ARG A 1 198 ? 37.968 17.743 13.490 1.00 19.48 198 ARG A CA 1
ATOM 1430 C C . ARG A 1 198 ? 36.503 17.414 13.742 1.00 20.70 198 ARG A C 1
ATOM 1431 O O . ARG A 1 198 ? 36.022 16.332 13.448 1.00 19.85 198 ARG A O 1
ATOM 1439 N N . ILE A 1 199 ? 35.791 18.362 14.305 1.00 17.95 199 ILE A N 1
ATOM 1440 C CA . ILE A 1 199 ? 34.397 18.087 14.709 1.00 16.54 199 ILE A CA 1
ATOM 1441 C C . ILE A 1 199 ? 33.570 17.972 13.466 1.00 19.51 199 ILE A C 1
ATOM 1442 O O . ILE A 1 199 ? 32.827 17.017 13.230 1.00 17.98 199 ILE A O 1
ATOM 1447 N N . GLY A 1 200 ? 33.690 18.945 12.604 1.00 17.87 200 GLY A N 1
ATOM 1448 C CA . GLY A 1 200 ? 32.886 18.833 11.392 1.00 20.18 200 GLY A CA 1
ATOM 1449 C C . GLY A 1 200 ? 33.270 17.702 10.482 1.00 21.36 200 GLY A C 1
ATOM 1450 O O . GLY A 1 200 ? 32.396 17.010 9.929 1.00 23.73 200 GLY A O 1
ATOM 1451 N N . GLU A 1 201 ? 34.562 17.467 10.329 1.00 21.48 201 GLU A N 1
ATOM 1452 C CA . GLU A 1 201 ? 35.036 16.350 9.499 1.00 19.57 201 GLU A CA 1
ATOM 1453 C C . GLU A 1 201 ? 34.465 15.009 9.980 1.00 21.67 201 GLU A C 1
ATOM 1454 O O . GLU A 1 201 ? 34.148 14.124 9.177 1.00 24.24 201 GLU A O 1
ATOM 1460 N N . ARG A 1 202 ? 34.318 14.857 11.281 1.00 17.98 202 ARG A N 1
ATOM 1461 C CA . ARG A 1 202 ? 33.963 13.546 11.812 1.00 19.32 202 ARG A CA 1
ATOM 1462 C C . ARG A 1 202 ? 32.481 13.350 12.109 1.00 20.81 202 ARG A C 1
ATOM 1463 O O . ARG A 1 202 ? 32.070 12.227 12.429 1.00 20.68 202 ARG A O 1
ATOM 1471 N N . MET A 1 203 ? 31.673 14.385 12.070 1.00 19.09 203 MET A N 1
ATOM 1472 C CA . MET A 1 203 ? 30.309 14.133 12.573 1.00 18.67 203 MET A CA 1
ATOM 1473 C C . MET A 1 203 ? 29.559 13.188 11.634 1.00 20.73 203 MET A C 1
ATOM 1474 O O . MET A 1 203 ? 29.830 13.142 10.414 1.00 17.73 203 MET A O 1
ATOM 1479 N N . THR A 1 204 ? 28.617 12.471 12.238 1.00 18.10 204 THR A N 1
ATOM 1480 C CA . THR A 1 204 ? 27.808 11.475 11.573 1.00 17.77 204 THR A CA 1
ATOM 1481 C C . THR A 1 204 ? 26.416 12.012 11.436 1.00 17.81 204 THR A C 1
ATOM 1482 O O . THR A 1 204 ? 26.027 12.898 12.194 1.00 17.50 204 THR A O 1
ATOM 1486 N N . ALA A 1 205 ? 25.720 11.520 10.425 1.00 15.53 205 ALA A N 1
ATOM 1487 C CA . ALA A 1 205 ? 24.317 11.860 10.167 1.00 13.88 205 ALA A CA 1
ATOM 1488 C C . ALA A 1 205 ? 23.479 10.609 10.354 1.00 14.87 205 ALA A C 1
ATOM 1489 O O . ALA A 1 205 ? 23.915 9.512 9.927 1.00 14.28 205 ALA A O 1
ATOM 1491 N N . THR A 1 206 ? 22.286 10.766 10.944 1.00 13.08 206 THR A N 1
ATOM 1492 C CA . THR A 1 206 ? 21.247 9.710 11.054 1.00 12.74 206 THR A CA 1
ATOM 1493 C C . THR A 1 206 ? 19.920 10.311 10.657 1.00 12.01 206 THR A C 1
ATOM 1494 O O . THR A 1 206 ? 19.664 11.489 10.948 1.00 12.65 206 THR A O 1
ATOM 1498 N N . VAL A 1 207 ? 19.100 9.546 9.951 1.00 13.91 207 VAL A N 1
ATOM 1499 C CA . VAL A 1 207 ? 17.782 10.089 9.545 1.00 17.27 207 VAL A CA 1
ATOM 1500 C C . VAL A 1 207 ? 16.626 9.425 10.287 1.00 14.12 207 VAL A C 1
ATOM 1501 O O . VAL A 1 207 ? 16.600 8.214 10.446 1.00 14.68 207 VAL A O 1
ATOM 1505 N N . HIS A 1 208 ? 15.666 10.216 10.768 1.00 12.45 208 HIS A N 1
ATOM 1506 C CA . HIS A 1 208 ? 14.421 9.600 11.260 1.00 12.94 208 HIS A CA 1
ATOM 1507 C C . HIS A 1 208 ? 13.235 10.214 10.528 1.00 17.36 208 HIS A C 1
ATOM 1508 O O . HIS A 1 208 ? 13.091 11.473 10.487 1.00 14.69 208 HIS A O 1
ATOM 1515 N N . LEU A 1 209 ? 12.449 9.351 9.899 1.00 14.73 209 LEU A N 1
ATOM 1516 C CA . LEU A 1 209 ? 11.234 9.779 9.181 1.00 15.27 209 LEU A CA 1
ATOM 1517 C C . LEU A 1 209 ? 10.046 9.630 10.066 1.00 13.90 209 LEU A C 1
ATOM 1518 O O . LEU A 1 209 ? 9.952 8.650 10.802 1.00 13.12 209 LEU A O 1
ATOM 1523 N N . ASN A 1 210 ? 9.139 10.614 10.059 1.00 17.67 210 ASN A N 1
ATOM 1524 C CA . ASN A 1 210 ? 7.905 10.601 10.895 1.00 16.10 210 ASN A CA 1
ATOM 1525 C C . ASN A 1 210 ? 6.714 10.781 9.974 1.00 20.48 210 ASN A C 1
ATOM 1526 O O . ASN A 1 210 ? 6.785 11.580 9.054 1.00 20.79 210 ASN A O 1
ATOM 1531 N N . TRP A 1 211 ? 5.652 10.015 10.193 1.00 17.58 211 TRP A N 1
ATOM 1532 C CA . TRP A 1 211 ? 4.378 10.174 9.510 1.00 20.34 211 TRP A CA 1
ATOM 1533 C C . TRP A 1 211 ? 3.359 10.441 10.614 1.00 19.12 211 TRP A C 1
ATOM 1534 O O . TRP A 1 211 ? 3.232 9.636 11.549 1.00 19.89 211 TRP A O 1
ATOM 1545 N N . TYR A 1 212 ? 2.690 11.595 10.562 1.00 18.09 212 TYR A N 1
ATOM 1546 C CA . TYR A 1 212 ? 1.615 11.952 11.503 1.00 18.53 212 TYR A CA 1
ATOM 1547 C C . TYR A 1 212 ? 0.255 11.957 10.823 1.00 21.05 212 TYR A C 1
ATOM 1548 O O . TYR A 1 212 ? -0.139 12.944 10.234 1.00 21.20 212 TYR A O 1
ATOM 1557 N N . PRO A 1 213 ? -0.465 10.842 10.901 1.00 19.96 213 PRO A N 1
ATOM 1558 C CA . PRO A 1 213 ? -1.779 10.773 10.266 1.00 20.32 213 PRO A CA 1
ATOM 1559 C C . PRO A 1 213 ? -2.793 11.729 10.897 1.00 21.34 213 PRO A C 1
ATOM 1560 O O . PRO A 1 213 ? -2.676 12.096 12.078 1.00 22.10 213 PRO A O 1
ATOM 1564 N N . ARG A 1 214 ? -3.790 12.131 10.125 1.00 21.58 214 ARG A N 1
ATOM 1565 C CA . ARG A 1 214 ? -4.929 12.899 10.644 1.00 20.54 214 ARG A CA 1
ATOM 1566 C C . ARG A 1 214 ? -5.467 12.212 11.899 1.00 19.73 214 ARG A C 1
ATOM 1567 O O . ARG A 1 214 ? -5.473 10.990 11.990 1.00 22.38 214 ARG A O 1
ATOM 1575 N N . CYS A 1 215 ? -5.962 13.003 12.846 1.00 20.25 215 CYS A N 1
ATOM 1576 C CA . CYS A 1 215 ? -6.430 12.442 14.104 1.00 23.26 215 CYS A CA 1
ATOM 1577 C C . CYS A 1 215 ? -7.788 12.995 14.471 1.00 20.81 215 CYS A C 1
ATOM 1578 O O . CYS A 1 215 ? -7.974 14.200 14.521 1.00 23.03 215 CYS A O 1
ATOM 1581 N N . PRO A 1 216 ? -8.726 12.121 14.798 1.00 21.58 216 PRO A N 1
ATOM 1582 C CA . PRO A 1 216 ? -10.072 12.655 15.030 1.00 24.57 216 PRO A CA 1
ATOM 1583 C C . PRO A 1 216 ? -10.242 13.342 16.393 1.00 30.81 216 PRO A C 1
ATOM 1584 O O . PRO A 1 216 ? -11.214 14.094 16.555 1.00 28.81 216 PRO A O 1
ATOM 1588 N N . GLU A 1 217 ? -9.346 13.118 17.361 1.00 24.05 217 GLU A N 1
ATOM 1589 C CA . GLU A 1 217 ? -9.445 13.851 18.624 1.00 25.63 217 GLU A CA 1
ATOM 1590 C C . GLU A 1 217 ? -8.104 14.403 19.020 1.00 26.12 217 GLU A C 1
ATOM 1591 O O . GLU A 1 217 ? -7.427 13.843 19.889 1.00 26.57 217 GLU A O 1
ATOM 1597 N N . PRO A 1 218 ? -7.675 15.486 18.368 1.00 25.80 218 PRO A N 1
ATOM 1598 C CA . PRO A 1 218 ? -6.344 16.012 18.623 1.00 26.07 218 PRO A CA 1
ATOM 1599 C C . PRO A 1 218 ? -6.104 16.448 20.052 1.00 28.09 218 PRO A C 1
ATOM 1600 O O . PRO A 1 218 ? -4.964 16.626 20.422 1.00 25.95 218 PRO A O 1
ATOM 1604 N N . ARG A 1 219 ? -7.135 16.655 20.850 1.00 27.09 219 ARG A N 1
ATOM 1605 C CA . ARG A 1 219 ? -6.844 17.079 22.209 1.00 29.20 219 ARG A CA 1
ATOM 1606 C C . ARG A 1 219 ? -6.387 15.893 23.052 1.00 27.73 219 ARG A C 1
ATOM 1607 O O . ARG A 1 219 ? -5.947 16.069 24.188 1.00 30.82 219 ARG A O 1
ATOM 1615 N N . ARG A 1 220 ? -6.507 14.688 22.507 1.00 21.40 220 ARG A N 1
ATOM 1616 C CA . ARG A 1 220 ? -6.195 13.470 23.251 1.00 26.90 220 ARG A CA 1
ATOM 1617 C C . ARG A 1 220 ? -4.895 12.840 22.785 1.00 28.59 220 ARG A C 1
ATOM 1618 O O . ARG A 1 220 ? -4.143 12.250 23.573 1.00 25.90 220 ARG A O 1
ATOM 1626 N N . ALA A 1 221 ? -4.621 12.951 21.495 1.00 21.85 221 ALA A N 1
ATOM 1627 C CA . ALA A 1 221 ? -3.455 12.254 20.965 1.00 22.19 221 ALA A CA 1
ATOM 1628 C C . ALA A 1 221 ? -2.233 13.192 20.856 1.00 21.68 221 ALA A C 1
ATOM 1629 O O . ALA A 1 221 ? -2.349 14.415 20.895 1.00 20.87 221 ALA A O 1
ATOM 1631 N N . LEU A 1 222 ? -1.059 12.562 20.746 1.00 20.53 222 LEU A N 1
ATOM 1632 C CA . LEU A 1 222 ? 0.201 13.261 20.742 1.00 18.69 222 LEU A CA 1
ATOM 1633 C C . LEU A 1 222 ? 1.020 12.646 19.613 1.00 18.28 222 LEU A C 1
ATOM 1634 O O . LEU A 1 222 ? 1.133 11.406 19.529 1.00 16.82 222 LEU A O 1
ATOM 1639 N N . GLY A 1 223 ? 1.564 13.487 18.748 1.00 19.58 223 GLY A N 1
ATOM 1640 C CA . GLY A 1 223 ? 2.304 13.006 17.577 1.00 18.18 223 GLY A CA 1
ATOM 1641 C C . GLY A 1 223 ? 3.691 12.539 17.980 1.00 19.09 223 GLY A C 1
ATOM 1642 O O . GLY A 1 223 ? 4.116 11.429 17.639 1.00 18.47 223 GLY A O 1
ATOM 1643 N N . LEU A 1 224 ? 4.399 13.376 18.722 1.00 14.28 224 LEU A N 1
ATOM 1644 C CA . LEU A 1 224 ? 5.748 12.991 19.148 1.00 18.64 224 LEU A CA 1
ATOM 1645 C C . LEU A 1 224 ? 5.971 13.567 20.527 1.00 19.26 224 LEU A C 1
ATOM 1646 O O . LEU A 1 224 ? 5.773 14.762 20.775 1.00 14.89 224 LEU A O 1
ATOM 1651 N N . ILE A 1 225 ? 6.325 12.683 21.443 1.00 16.43 225 ILE A N 1
ATOM 1652 C CA . ILE A 1 225 ? 6.549 13.025 22.842 1.00 17.40 225 ILE A CA 1
ATOM 1653 C C . ILE A 1 225 ? 7.572 14.147 22.957 1.00 16.58 225 ILE A C 1
ATOM 1654 O O . ILE A 1 225 ? 8.597 14.132 22.224 1.00 18.45 225 ILE A O 1
ATOM 1659 N N . ALA A 1 226 ? 7.323 15.084 23.873 1.00 15.59 226 ALA A N 1
ATOM 1660 C CA . ALA A 1 226 ? 8.199 16.246 24.096 1.00 19.03 226 ALA A CA 1
ATOM 1661 C C . ALA A 1 226 ? 9.597 15.740 24.487 1.00 22.22 226 ALA A C 1
ATOM 1662 O O . ALA A 1 226 ? 9.738 14.818 25.333 1.00 16.63 226 ALA A O 1
ATOM 1664 N N . HIS A 1 227 ? 10.630 16.312 23.874 1.00 15.47 227 HIS A N 1
ATOM 1665 C CA . HIS A 1 227 ? 11.986 15.878 24.206 1.00 15.97 227 HIS A CA 1
ATOM 1666 C C . HIS A 1 227 ? 12.979 16.924 23.753 1.00 14.28 227 HIS A C 1
ATOM 1667 O O . HIS A 1 227 ? 12.634 17.791 22.895 1.00 14.50 227 HIS A O 1
ATOM 1674 N N . THR A 1 228 ? 14.229 16.814 24.234 1.00 11.58 228 THR A N 1
ATOM 1675 C CA . THR A 1 228 ? 15.342 17.427 23.480 1.00 12.87 228 THR A CA 1
ATOM 1676 C C . THR A 1 228 ? 15.989 16.352 22.590 1.00 14.88 228 THR A C 1
ATOM 1677 O O . THR A 1 228 ? 15.880 15.157 22.888 1.00 15.54 228 THR A O 1
ATOM 1681 N N . ASP A 1 229 ? 16.649 16.749 21.487 1.00 13.82 229 ASP A N 1
ATOM 1682 C CA . ASP A 1 229 ? 17.494 15.820 20.713 1.00 13.64 229 ASP A CA 1
ATOM 1683 C C . ASP A 1 229 ? 18.814 15.662 21.482 1.00 16.01 229 ASP A C 1
ATOM 1684 O O . ASP A 1 229 ? 19.267 16.601 22.140 1.00 16.21 229 ASP A O 1
ATOM 1689 N N . SER A 1 230 ? 19.402 14.454 21.456 1.00 15.57 230 SER A N 1
ATOM 1690 C CA . SER A 1 230 ? 20.591 14.219 22.282 1.00 15.74 230 SER A CA 1
ATOM 1691 C C . SER A 1 230 ? 21.846 14.739 21.643 1.00 14.62 230 SER A C 1
ATOM 1692 O O . SER A 1 230 ? 22.821 15.027 22.346 1.00 17.91 230 SER A O 1
ATOM 1695 N N . GLY A 1 231 ? 21.889 14.824 20.326 1.00 14.21 231 GLY A N 1
ATOM 1696 C CA . GLY A 1 231 ? 23.156 15.122 19.668 1.00 15.17 231 GLY A CA 1
ATOM 1697 C C . GLY A 1 231 ? 23.584 16.569 19.531 1.00 15.95 231 GLY A C 1
ATOM 1698 O O . GLY A 1 231 ? 23.261 17.401 20.365 1.00 13.12 231 GLY A O 1
ATOM 1699 N N . PHE A 1 232 ? 24.331 16.893 18.465 1.00 14.35 232 PHE A N 1
ATOM 1700 C CA . PHE A 1 232 ? 24.785 18.300 18.323 1.00 12.91 232 PHE A CA 1
ATOM 1701 C C . PHE A 1 232 ? 23.627 19.153 17.845 1.00 12.15 232 PHE A C 1
ATOM 1702 O O . PHE A 1 232 ? 23.232 20.144 18.489 1.00 13.33 232 PHE A O 1
ATOM 1710 N N . PHE A 1 233 ? 23.112 18.862 16.661 1.00 13.34 233 PHE A N 1
ATOM 1711 C CA . PHE A 1 233 ? 22.006 19.672 16.106 1.00 13.52 233 PHE A CA 1
ATOM 1712 C C . PHE A 1 233 ? 21.323 18.889 14.995 1.00 14.32 233 PHE A C 1
ATOM 1713 O O . PHE A 1 233 ? 21.838 17.872 14.495 1.00 12.96 233 PHE A O 1
ATOM 1721 N N . THR A 1 234 ? 20.104 19.316 14.663 1.00 13.20 234 THR A N 1
ATOM 1722 C CA . THR A 1 234 ? 19.231 18.540 13.785 1.00 13.30 234 THR A CA 1
ATOM 1723 C C . THR A 1 234 ? 18.534 19.442 12.808 1.00 14.26 234 THR A C 1
ATOM 1724 O O . THR A 1 234 ? 18.107 20.556 13.184 1.00 13.81 234 THR A O 1
ATOM 1728 N N . PHE A 1 235 ? 18.403 18.991 11.557 1.00 11.59 235 PHE A N 1
ATOM 1729 C CA . PHE A 1 235 ? 17.615 19.765 10.583 1.00 12.39 235 PHE A CA 1
ATOM 1730 C C . PHE A 1 235 ? 16.299 19.059 10.451 1.00 14.73 235 PHE A C 1
ATOM 1731 O O . PHE A 1 235 ? 16.289 17.857 10.263 1.00 14.30 235 PHE A O 1
ATOM 1739 N N . VAL A 1 236 ? 15.186 19.799 10.475 1.00 13.52 236 VAL A N 1
ATOM 1740 C CA . VAL A 1 236 ? 13.874 19.176 10.353 1.00 15.17 236 VAL A CA 1
ATOM 1741 C C . VAL A 1 236 ? 13.300 19.689 9.051 1.00 19.04 236 VAL A C 1
ATOM 1742 O O . VAL A 1 236 ? 13.230 20.920 8.845 1.00 15.87 236 VAL A O 1
ATOM 1746 N N . LEU A 1 237 ? 12.908 18.755 8.195 1.00 13.26 237 LEU A N 1
ATOM 1747 C CA . LEU A 1 237 ? 12.180 19.052 6.960 1.00 20.87 237 LEU A CA 1
ATOM 1748 C C . LEU A 1 237 ? 10.740 18.563 7.139 1.00 20.24 237 LEU A C 1
ATOM 1749 O O . LEU A 1 237 ? 10.490 17.409 7.510 1.00 18.61 237 LEU A O 1
ATOM 1754 N N . GLN A 1 238 ? 9.761 19.428 6.880 1.00 20.69 238 GLN A N 1
ATOM 1755 C CA . GLN A 1 238 ? 8.383 19.021 7.170 1.00 18.52 238 GLN A CA 1
ATOM 1756 C C . GLN A 1 238 ? 7.481 19.393 6.004 1.00 20.70 238 GLN A C 1
ATOM 1757 O O . GLN A 1 238 ? 7.767 20.343 5.311 1.00 21.39 238 GLN A O 1
ATOM 1763 N N . SER A 1 239 ? 6.427 18.626 5.791 1.00 20.55 239 SER A N 1
ATOM 1764 C CA . SER A 1 239 ? 5.299 19.016 4.926 1.00 24.34 239 SER A CA 1
ATOM 1765 C C . SER A 1 239 ? 4.770 20.367 5.405 1.00 25.64 239 SER A C 1
ATOM 1766 O O . SER A 1 239 ? 4.957 20.765 6.561 1.00 25.22 239 SER A O 1
ATOM 1769 N N . LEU A 1 240 ? 4.042 21.055 4.538 1.00 26.47 240 LEU A N 1
ATOM 1770 C CA . LEU A 1 240 ? 3.489 22.361 4.891 1.00 24.29 240 LEU A CA 1
ATOM 1771 C C . LEU A 1 240 ? 2.176 22.237 5.673 1.00 30.13 240 LEU A C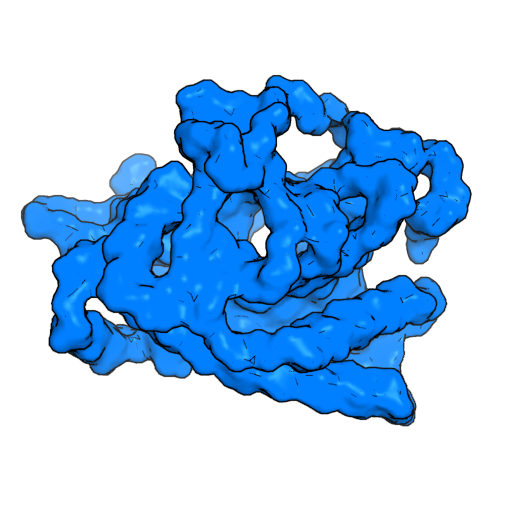 1
ATOM 1772 O O . LEU A 1 240 ? 1.104 22.733 5.227 1.00 28.08 240 LEU A O 1
ATOM 1777 N N . VAL A 1 241 ? 2.250 21.535 6.799 1.00 22.86 241 VAL A N 1
ATOM 1778 C CA . VAL A 1 241 ? 1.142 21.358 7.734 1.00 19.33 241 VAL A CA 1
ATOM 1779 C C . VAL A 1 241 ? 1.839 21.646 9.093 1.00 24.62 241 VAL A C 1
ATOM 1780 O O . VAL A 1 241 ? 2.938 21.140 9.358 1.00 23.87 241 VAL A O 1
ATOM 1784 N N . PRO A 1 242 ? 1.224 22.469 9.944 1.00 26.21 242 PRO A N 1
ATOM 1785 C CA . PRO A 1 242 ? 1.940 22.742 11.199 1.00 25.11 242 PRO A CA 1
ATOM 1786 C C . PRO A 1 242 ? 1.790 21.599 12.202 1.00 23.72 242 PRO A C 1
ATOM 1787 O O . PRO A 1 242 ? 0.943 20.714 12.067 1.00 21.50 242 PRO A O 1
ATOM 1791 N N . GLY A 1 243 ? 2.622 21.647 1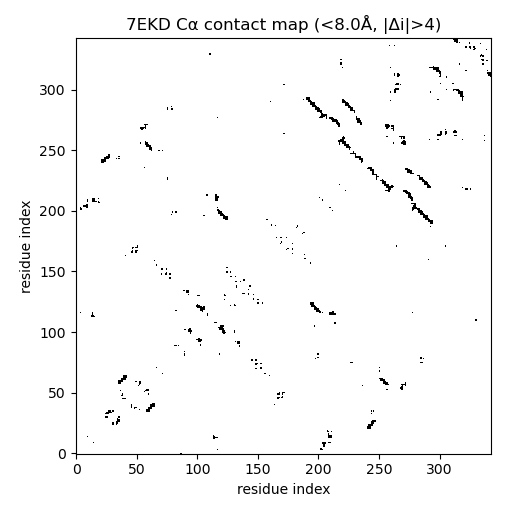3.249 1.00 24.35 243 GLY A N 1
ATOM 1792 C CA . GLY A 1 243 ? 2.621 20.553 14.205 1.00 22.20 243 GLY A CA 1
ATOM 1793 C C . GLY A 1 243 ? 3.818 20.536 15.101 1.00 18.70 243 GLY A C 1
ATOM 1794 O O . GLY A 1 243 ? 3.704 20.075 16.269 1.00 19.83 243 GLY A O 1
ATOM 1795 N N . LEU A 1 244 ? 4.931 21.095 14.641 1.00 16.24 244 LEU A N 1
ATOM 1796 C CA . LEU A 1 244 ? 6.120 21.211 15.536 1.00 17.16 244 LEU A CA 1
ATOM 1797 C C . LEU A 1 244 ? 5.927 22.346 16.529 1.00 15.54 244 LEU A C 1
ATOM 1798 O O . LEU A 1 244 ? 5.486 23.448 16.143 1.00 15.82 244 LEU A O 1
ATOM 1803 N N . GLN A 1 245 ? 6.229 22.101 17.797 1.00 15.11 245 GLN A N 1
ATOM 1804 C CA . GLN A 1 245 ? 6.088 23.132 18.818 1.00 15.51 245 GLN A CA 1
ATOM 1805 C C . GLN A 1 245 ? 7.352 23.154 19.666 1.00 16.32 245 GLN A C 1
ATOM 1806 O O . GLN A 1 245 ? 7.898 22.109 19.968 1.00 17.29 245 GLN A O 1
ATOM 1812 N N . LEU A 1 246 ? 7.792 24.356 20.043 1.00 14.80 246 LEU A N 1
ATOM 1813 C CA . LEU A 1 246 ? 9.053 24.510 20.792 1.00 12.49 246 LEU A CA 1
ATOM 1814 C C . LEU A 1 246 ? 8.690 25.040 22.181 1.00 16.77 246 LEU A C 1
ATOM 1815 O O . LEU A 1 246 ? 7.920 25.981 22.283 1.00 16.23 246 LEU A O 1
ATOM 1820 N N . PHE A 1 247 ? 9.222 24.446 23.232 1.00 14.56 247 PHE A N 1
ATOM 1821 C CA . PHE A 1 247 ? 8.887 24.903 24.605 1.00 15.57 247 PHE A CA 1
ATOM 1822 C C . PHE A 1 247 ? 9.742 26.117 24.963 1.00 17.75 247 PHE A C 1
ATOM 1823 O O . PHE A 1 247 ? 10.950 26.148 24.670 1.00 15.92 247 PHE A O 1
ATOM 1831 N N . ARG A 1 248 ? 9.124 27.118 25.605 1.00 17.09 248 ARG A N 1
ATOM 1832 C CA . ARG A 1 248 ? 9.847 28.229 26.190 1.00 16.04 248 ARG A CA 1
ATOM 1833 C C . ARG A 1 248 ? 9.377 28.410 27.630 1.00 18.82 248 ARG A C 1
ATOM 1834 O O . ARG A 1 248 ? 8.270 28.034 27.961 1.00 21.35 248 ARG A O 1
ATOM 1842 N N . ARG A 1 249 ? 10.249 28.961 28.457 1.00 22.33 249 ARG A N 1
ATOM 1843 C CA . ARG A 1 249 ? 9.956 29.210 29.857 1.00 22.16 249 ARG A CA 1
ATOM 1844 C C . ARG A 1 249 ? 9.719 30.711 30.161 1.00 27.15 249 ARG A C 1
ATOM 1845 O O . ARG A 1 249 ? 10.012 31.584 29.356 1.00 22.91 249 ARG A O 1
ATOM 1853 N N . GLY A 1 250 ? 9.185 30.987 31.344 1.00 28.83 250 GLY A N 1
ATOM 1854 C CA . GLY A 1 250 ? 8.960 32.360 31.797 1.00 29.55 250 GLY A CA 1
ATOM 1855 C C . GLY A 1 250 ? 8.006 33.196 30.953 1.00 28.28 250 GLY A C 1
ATOM 1856 O O . GLY A 1 250 ? 8.412 34.203 30.404 1.00 27.37 250 GLY A O 1
ATOM 1857 N N . PRO A 1 251 ? 6.734 32.772 30.836 1.00 25.91 251 PRO A N 1
ATOM 1858 C CA . PRO A 1 251 ? 6.206 31.610 31.522 1.00 27.84 251 PRO A CA 1
ATOM 1859 C C . PRO A 1 251 ? 6.238 30.385 30.593 1.00 25.04 251 PRO A C 1
ATOM 1860 O O . PRO A 1 251 ? 6.351 30.514 29.345 1.00 25.33 251 PRO A O 1
ATOM 1864 N N . ASP A 1 252 ? 6.101 29.214 31.196 1.00 25.84 252 ASP A N 1
ATOM 1865 C CA . ASP A 1 252 ? 6.037 27.944 30.411 1.00 23.18 252 ASP A CA 1
ATOM 1866 C C . ASP A 1 252 ? 4.996 27.955 29.324 1.00 26.80 252 ASP A C 1
ATOM 1867 O O . ASP A 1 252 ? 3.804 28.153 29.602 1.00 24.13 252 ASP A O 1
ATOM 1872 N N . ARG A 1 253 ? 5.404 27.642 28.081 1.00 22.18 253 ARG A N 1
ATOM 1873 C CA . ARG A 1 253 ? 4.479 27.724 26.956 1.00 20.46 253 ARG A CA 1
ATOM 1874 C C . ARG A 1 253 ? 5.036 27.005 25.730 1.00 19.37 253 ARG A C 1
ATOM 1875 O O . ARG A 1 253 ? 6.225 26.836 25.633 1.00 18.79 253 ARG A O 1
ATOM 1883 N N . TRP A 1 254 ? 4.156 26.583 24.829 1.00 20.79 254 TRP A N 1
ATOM 1884 C CA . TRP A 1 254 ? 4.561 25.988 23.547 1.00 21.66 254 TRP A CA 1
ATOM 1885 C C . TRP A 1 254 ? 4.466 27.043 22.463 1.00 21.39 254 TRP A C 1
ATOM 1886 O O . TRP A 1 254 ? 3.446 27.766 22.361 1.00 19.00 254 TRP A O 1
ATOM 1897 N N . VAL A 1 255 ? 5.481 27.109 21.604 1.00 17.71 255 VAL A N 1
ATOM 1898 C CA . VAL A 1 255 ? 5.441 28.047 20.470 1.00 17.87 255 VAL A CA 1
ATOM 1899 C C . VAL A 1 255 ? 5.159 27.296 19.203 1.00 21.50 255 VAL A C 1
ATOM 1900 O O . VAL A 1 255 ? 5.946 26.444 18.838 1.00 15.95 255 VAL A O 1
ATOM 1904 N N . ALA A 1 256 ? 4.056 27.587 18.505 1.00 17.42 256 ALA A N 1
ATOM 1905 C CA . ALA A 1 256 ? 3.778 26.830 17.284 1.00 16.33 256 ALA A CA 1
ATOM 1906 C C . ALA A 1 256 ? 4.682 27.303 16.137 1.00 21.69 256 ALA A C 1
ATOM 1907 O O . ALA A 1 256 ? 4.596 28.483 15.690 1.00 18.88 256 ALA A O 1
ATOM 1909 N N . VAL A 1 257 ? 5.538 26.401 15.647 1.00 17.88 257 VAL A N 1
ATOM 1910 C CA . VAL A 1 257 ? 6.427 26.782 14.543 1.00 15.42 257 VAL A CA 1
ATOM 1911 C C . VAL A 1 257 ? 5.630 26.825 13.218 1.00 21.58 257 VAL A C 1
ATOM 1912 O O . VAL A 1 257 ? 4.934 25.882 12.889 1.00 20.29 257 VAL A O 1
ATOM 1916 N N . PRO A 1 258 ? 5.789 27.894 12.429 1.00 21.95 258 PRO A N 1
ATOM 1917 C CA . PRO A 1 258 ? 4.972 27.983 11.214 1.00 19.65 258 PRO A CA 1
ATOM 1918 C C . PRO A 1 258 ? 5.499 27.007 10.168 1.00 24.86 258 PRO A C 1
ATOM 1919 O O . PRO A 1 258 ? 6.686 26.678 10.190 1.00 25.21 258 PRO A O 1
ATOM 1923 N N . ALA A 1 259 ? 4.654 26.583 9.234 1.00 26.85 259 ALA A N 1
ATOM 1924 C CA . ALA A 1 259 ? 5.132 25.751 8.144 1.00 26.96 259 ALA A CA 1
ATOM 1925 C C . ALA A 1 259 ? 5.487 26.703 6.999 1.00 31.18 259 ALA A C 1
ATOM 1926 O O . ALA A 1 259 ? 4.592 27.305 6.398 1.00 32.44 259 ALA A O 1
ATOM 1928 N N . VAL A 1 260 ? 6.780 26.843 6.705 1.00 27.37 260 VAL A N 1
ATOM 1929 C CA . VAL A 1 260 ? 7.269 27.820 5.711 1.00 29.66 260 VAL A CA 1
ATOM 1930 C C . VAL A 1 260 ? 7.930 27.139 4.526 1.00 29.68 260 VAL A C 1
ATOM 1931 O O . VAL A 1 260 ? 8.911 26.399 4.691 1.00 23.21 260 VAL A O 1
ATOM 1935 N N . ALA A 1 261 ? 7.390 27.359 3.323 1.00 22.37 261 ALA A N 1
ATOM 1936 C CA . ALA A 1 261 ? 7.972 26.752 2.138 1.00 23.56 261 ALA A CA 1
ATOM 1937 C C . ALA A 1 261 ? 9.497 27.004 2.015 1.00 29.37 261 ALA A C 1
ATOM 1938 O O . ALA A 1 261 ? 9.960 28.115 2.169 1.00 28.35 261 ALA A O 1
ATOM 1940 N N . GLY A 1 262 ? 10.270 25.935 1.789 1.00 28.97 262 GLY A N 1
ATOM 1941 C CA . GLY A 1 262 ? 11.721 26.048 1.644 1.00 31.21 262 GLY A CA 1
ATOM 1942 C C . GLY A 1 262 ? 12.527 26.376 2.915 1.00 34.40 262 GLY A C 1
ATOM 1943 O O . GLY A 1 262 ? 13.702 26.805 2.838 1.00 34.63 262 GLY A O 1
ATOM 1944 N N . ALA A 1 263 ? 11.917 26.274 4.097 1.00 26.21 263 ALA A N 1
ATOM 1945 C CA . ALA A 1 263 ? 12.735 26.445 5.328 1.00 20.94 263 ALA A CA 1
ATOM 1946 C C . ALA A 1 263 ? 12.967 25.060 5.947 1.00 23.17 263 ALA A C 1
ATOM 1947 O O . ALA A 1 263 ? 12.134 24.153 5.751 1.00 24.88 263 ALA A O 1
ATOM 1949 N N . PHE A 1 264 ? 14.117 24.883 6.615 1.00 18.65 264 PHE A N 1
ATOM 1950 C CA . PHE A 1 264 ? 14.286 23.777 7.546 1.00 16.10 264 PHE A CA 1
ATOM 1951 C C . PHE A 1 264 ? 14.054 24.381 8.908 1.00 18.98 264 PHE A C 1
ATOM 1952 O O . PHE A 1 264 ? 14.171 25.611 9.056 1.00 17.80 264 PHE A O 1
ATOM 1960 N N . VAL A 1 265 ? 13.837 23.554 9.930 1.00 13.35 265 VAL A N 1
ATOM 1961 C CA . VAL A 1 265 ? 13.942 24.112 11.296 1.00 12.75 265 VAL A CA 1
ATOM 1962 C C . VAL A 1 265 ? 15.223 23.483 11.835 1.00 17.55 265 VAL A C 1
ATOM 1963 O O . VAL A 1 265 ? 15.404 22.262 11.640 1.00 18.09 265 VAL A O 1
ATOM 1967 N N . VAL A 1 266 ? 16.123 24.267 12.460 1.00 13.69 266 VAL A N 1
ATOM 1968 C CA . VAL A 1 266 ? 17.314 23.679 13.114 1.00 13.03 266 VAL A CA 1
ATOM 1969 C C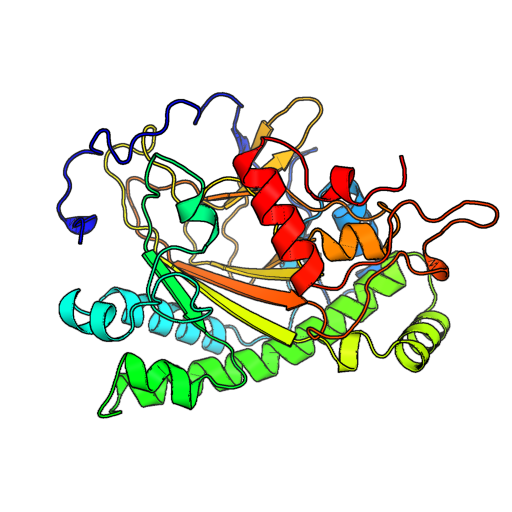 . VAL A 1 266 ? 17.025 23.615 14.620 1.00 16.81 266 VAL A C 1
ATOM 1970 O O . VAL A 1 266 ? 16.516 24.588 15.196 1.00 16.47 266 VAL A O 1
ATOM 1974 N N . ASN A 1 267 ? 17.232 22.458 15.238 1.00 12.08 267 ASN A N 1
ATOM 1975 C CA . ASN A 1 267 ? 17.099 22.290 16.709 1.00 12.40 267 ASN A CA 1
ATOM 1976 C C . ASN A 1 267 ? 18.461 21.996 17.268 1.00 16.13 267 ASN A C 1
ATOM 1977 O O . ASN A 1 267 ? 19.138 21.158 16.750 1.00 15.82 267 ASN A O 1
ATOM 1982 N N . VAL A 1 268 ? 18.862 22.697 18.329 1.00 14.89 268 VAL A N 1
ATOM 1983 C CA . VAL A 1 268 ? 20.116 22.452 18.974 1.00 13.44 268 VAL A CA 1
ATOM 1984 C C . VAL A 1 268 ? 19.911 21.321 19.974 1.00 13.84 268 VAL A C 1
ATOM 1985 O O . VAL A 1 268 ? 18.914 21.335 20.732 1.00 13.56 268 VAL A O 1
ATOM 1989 N N . GLY A 1 269 ? 20.880 20.428 20.071 1.00 13.72 269 GLY A N 1
ATOM 1990 C CA . GLY A 1 269 ? 20.703 19.271 20.960 1.00 14.52 269 GLY A CA 1
ATOM 1991 C C . GLY A 1 269 ? 21.616 19.255 22.187 1.00 13.66 269 GLY A C 1
ATOM 1992 O O . GLY A 1 269 ? 22.453 20.162 22.354 1.00 12.45 269 GLY A O 1
ATOM 1993 N N . ASP A 1 270 ? 21.478 18.200 23.033 1.00 13.84 270 ASP A N 1
ATOM 1994 C CA . ASP A 1 270 ? 22.152 18.175 24.338 1.00 14.83 270 ASP A CA 1
ATOM 1995 C C . ASP A 1 270 ? 23.663 18.233 24.225 1.00 13.54 270 ASP A C 1
ATOM 1996 O O . ASP A 1 270 ? 24.349 18.925 25.014 1.00 13.58 270 ASP A O 1
ATOM 2001 N N . LEU A 1 271 ? 24.238 17.439 23.310 1.00 13.67 271 LEU A N 1
ATOM 2002 C CA . LEU A 1 271 ? 25.688 17.420 23.232 1.00 14.44 271 LEU A CA 1
ATOM 2003 C C . LEU A 1 271 ? 26.234 18.790 22.820 1.00 13.85 271 LEU A C 1
ATOM 2004 O O . LEU A 1 271 ? 27.403 19.123 23.106 1.00 14.36 271 LEU A O 1
ATOM 2009 N N . PHE A 1 272 ? 25.463 19.590 22.068 1.00 13.77 272 PHE A N 1
ATOM 2010 C CA . PHE A 1 272 ? 25.970 20.952 21.759 1.00 17.13 272 PHE A CA 1
ATOM 2011 C C . PHE A 1 272 ? 25.859 21.871 22.980 1.00 13.20 272 PHE A C 1
ATOM 2012 O O . PHE A 1 272 ? 26.671 22.796 23.183 1.00 18.11 272 PHE A O 1
ATOM 2020 N N . HIS A 1 273 ? 24.858 21.633 23.812 1.00 13.90 273 HIS A N 1
ATOM 2021 C CA . HIS A 1 273 ? 24.769 22.352 25.092 1.00 15.84 273 HIS A CA 1
ATOM 2022 C C . HIS A 1 273 ? 26.057 22.049 25.875 1.00 15.63 273 HIS A C 1
ATOM 2023 O O . HIS A 1 273 ? 26.696 22.959 26.384 1.00 18.68 273 HIS A O 1
ATOM 2030 N N . ILE A 1 274 ? 26.484 20.784 25.900 1.00 15.49 274 ILE A N 1
ATOM 2031 C CA . ILE A 1 274 ? 27.710 20.428 26.591 1.00 12.29 274 ILE A CA 1
ATOM 2032 C C . ILE A 1 274 ? 28.908 21.059 25.964 1.00 15.26 274 ILE A C 1
ATOM 2033 O O . ILE A 1 274 ? 29.722 21.726 26.628 1.00 17.63 274 ILE A O 1
ATOM 2038 N N . LEU A 1 275 ? 29.044 20.871 24.664 1.00 13.81 275 LEU A N 1
ATOM 2039 C CA . LEU A 1 275 ? 30.119 21.502 23.887 1.00 16.05 275 LEU A CA 1
ATOM 2040 C C . LEU A 1 275 ? 30.296 22.991 24.160 1.00 17.64 275 LEU A C 1
ATOM 2041 O O . LEU A 1 275 ? 31.433 23.494 24.224 1.00 18.72 275 LEU A O 1
ATOM 2046 N N . THR A 1 276 ? 29.195 23.715 24.312 1.00 16.47 276 THR A N 1
ATOM 2047 C CA . THR A 1 276 ? 29.255 25.181 24.503 1.00 15.98 276 THR A CA 1
ATOM 2048 C C . THR A 1 276 ? 29.246 25.646 25.962 1.00 18.04 276 THR A C 1
ATOM 2049 O O . THR A 1 276 ? 29.059 26.826 26.235 1.00 18.77 276 THR A O 1
ATOM 2053 N N . ASN A 1 277 ? 29.463 24.733 26.900 1.00 15.93 277 ASN A N 1
ATOM 2054 C CA . ASN A 1 277 ? 29.440 25.028 28.323 1.00 18.96 277 ASN A CA 1
ATOM 2055 C C . ASN A 1 277 ? 28.082 25.586 28.740 1.00 20.48 277 ASN A C 1
ATOM 2056 O O . ASN A 1 277 ? 27.989 26.367 29.688 1.00 22.18 277 ASN A O 1
ATOM 2061 N N . GLY A 1 278 ? 27.018 25.205 28.038 1.00 15.06 278 GLY A N 1
ATOM 2062 C CA . GLY A 1 278 ? 25.694 25.627 28.471 1.00 18.43 278 GLY A CA 1
ATOM 2063 C C . GLY A 1 278 ? 25.225 26.871 27.741 1.00 19.64 278 GLY A C 1
ATOM 2064 O O . GLY A 1 278 ? 24.104 27.367 27.943 1.00 22.17 278 GLY A O 1
ATOM 2065 N N . ARG A 1 279 ? 26.062 27.404 26.871 1.00 19.09 279 ARG A N 1
ATOM 2066 C CA A ARG A 1 279 ? 25.743 28.662 26.185 0.52 19.17 279 ARG A CA 1
ATOM 2067 C CA B ARG A 1 279 ? 25.729 28.674 26.212 0.48 19.21 279 ARG A CA 1
ATOM 2068 C C . ARG A 1 279 ? 24.602 28.571 25.193 1.00 20.68 279 ARG A C 1
ATOM 2069 O O . ARG A 1 279 ? 23.800 29.509 25.081 1.00 17.64 279 ARG A O 1
ATOM 2084 N N . PHE A 1 280 ? 24.550 27.446 24.453 1.00 17.75 280 PHE A N 1
ATOM 2085 C CA . PHE A 1 280 ? 23.489 27.250 23.472 1.00 16.41 280 PHE A CA 1
ATOM 2086 C C . PHE A 1 280 ? 22.474 26.326 24.082 1.00 17.19 280 PHE A C 1
ATOM 2087 O O . PHE A 1 280 ? 22.838 25.263 24.610 1.00 18.05 280 PHE A O 1
ATOM 2095 N N . HIS A 1 281 ? 21.202 26.728 24.014 1.00 15.41 281 HIS A N 1
ATOM 2096 C CA . HIS A 1 281 ? 20.088 26.009 24.633 1.00 20.37 281 HIS A CA 1
ATOM 2097 C C . HIS A 1 281 ? 19.713 24.743 23.859 1.00 19.07 281 HIS A C 1
ATOM 2098 O O . HIS A 1 281 ? 19.605 24.789 22.651 1.00 14.65 281 HIS A O 1
ATOM 2105 N N . SER A 1 282 ? 19.523 23.616 24.553 1.00 14.35 282 SER A N 1
ATOM 2106 C CA . SER A 1 282 ? 19.017 22.419 23.876 1.00 14.89 282 SER A CA 1
ATOM 2107 C C . SER A 1 282 ? 17.484 22.476 23.969 1.00 16.34 282 SER A C 1
ATOM 2108 O O . SER A 1 282 ? 16.915 22.438 25.074 1.00 14.22 282 SER A O 1
ATOM 2111 N N . VAL A 1 283 ? 16.822 22.598 22.821 1.00 11.95 283 VAL A N 1
ATOM 2112 C CA . VAL A 1 283 ? 15.403 22.969 22.799 1.00 12.94 283 VAL A CA 1
ATOM 2113 C C . VAL A 1 283 ? 14.521 21.773 23.044 1.00 16.40 283 VAL A C 1
ATOM 2114 O O . VAL A 1 283 ? 14.663 20.699 22.410 1.00 15.67 283 VAL A O 1
ATOM 2118 N N . TYR A 1 284 ? 13.547 21.960 23.918 1.00 12.65 284 TYR A N 1
ATOM 2119 C CA . TYR A 1 284 ? 12.576 20.937 24.185 1.00 15.79 284 TYR A CA 1
ATOM 2120 C C . TYR A 1 284 ? 11.417 21.147 23.245 1.00 18.75 284 TYR A C 1
ATOM 2121 O O . TYR A 1 284 ? 10.887 22.282 23.118 1.00 14.16 284 TYR A O 1
ATOM 2130 N N . HIS A 1 285 ? 11.006 20.076 22.556 1.00 13.99 285 HIS A N 1
ATOM 2131 C CA . HIS A 1 285 ? 10.045 20.240 21.486 1.00 12.84 285 HIS A CA 1
ATOM 2132 C C . HIS A 1 285 ? 9.171 19.017 21.359 1.00 15.31 285 HIS A C 1
ATOM 2133 O O . HIS A 1 285 ? 9.528 17.936 21.863 1.00 13.42 285 HIS A O 1
ATOM 2140 N N . ARG A 1 286 ? 7.979 19.202 20.793 1.00 13.76 286 ARG A N 1
ATOM 2141 C CA . ARG A 1 286 ? 7.045 18.082 20.588 1.00 13.71 286 ARG A CA 1
ATOM 2142 C C . ARG A 1 286 ? 6.337 18.271 19.272 1.00 12.48 286 ARG A C 1
ATOM 2143 O O . ARG A 1 286 ? 6.465 19.316 18.615 1.00 15.89 286 ARG A O 1
ATOM 2151 N N . ALA A 1 287 ? 5.609 17.269 18.835 1.00 12.53 287 ALA A N 1
ATOM 2152 C CA . ALA A 1 287 ? 4.824 17.412 17.606 1.00 15.12 287 ALA A CA 1
ATOM 2153 C C . ALA A 1 287 ? 3.376 17.055 17.904 1.00 17.95 287 ALA A C 1
ATOM 2154 O O . ALA A 1 287 ? 3.100 15.997 18.455 1.00 16.21 287 ALA A O 1
ATOM 2156 N N . VAL A 1 288 ? 2.448 17.945 17.578 1.00 19.59 288 VAL A N 1
ATOM 2157 C CA . VAL A 1 288 ? 1.023 17.664 17.812 1.00 17.57 288 VAL A CA 1
ATOM 2158 C C . VAL A 1 288 ? 0.355 17.183 16.552 1.00 18.13 288 VAL A C 1
ATOM 2159 O O . VAL A 1 288 ? 0.854 17.429 15.451 1.00 21.56 288 VAL A O 1
ATOM 2163 N N . VAL A 1 289 ? -0.758 16.483 16.687 1.00 17.67 289 VAL A N 1
ATOM 2164 C CA . VAL A 1 289 ? -1.447 15.962 15.535 1.00 16.73 289 VAL A CA 1
ATOM 2165 C C . VAL A 1 289 ? -2.439 17.007 15.063 1.00 25.60 289 VAL A C 1
ATOM 2166 O O . VAL A 1 289 ? -2.625 18.042 15.698 1.00 23.26 289 VAL A O 1
ATOM 2170 N N . ASN A 1 290 ? -3.101 16.696 13.962 1.00 23.87 290 ASN A N 1
ATOM 2171 C CA A ASN A 1 290 ? -3.973 17.573 13.205 0.43 26.72 290 ASN A CA 1
ATOM 2172 C CA B ASN A 1 290 ? -4.210 17.550 13.613 0.57 26.72 290 ASN A CA 1
ATOM 2173 C C . ASN A 1 290 ? -5.292 16.830 12.870 1.00 25.18 290 ASN A C 1
ATOM 2174 O O . ASN A 1 290 ? -5.188 15.692 12.408 1.00 23.85 290 ASN A O 1
ATOM 2183 N N . ARG A 1 291 ? -6.447 17.458 12.961 1.00 21.83 291 ARG A N 1
ATOM 2184 C CA . ARG A 1 291 ? -7.664 16.795 12.576 1.00 25.05 291 ARG A CA 1
ATOM 2185 C C . ARG A 1 291 ? -7.776 16.589 11.058 1.00 27.46 291 ARG A C 1
ATOM 2186 O O . ARG A 1 291 ? -8.415 15.631 10.583 1.00 27.61 291 ARG A O 1
ATOM 2194 N N . ASP A 1 292 ? -7.193 17.497 10.290 1.00 22.59 292 ASP A N 1
ATOM 2195 C CA . ASP A 1 292 ? -7.553 17.559 8.860 1.00 24.50 292 ASP A CA 1
ATOM 2196 C C . ASP A 1 292 ? -6.558 16.942 7.915 1.00 29.88 292 ASP A C 1
ATOM 2197 O O . ASP A 1 292 ? -6.946 16.412 6.847 1.00 26.65 292 ASP A O 1
ATOM 2202 N N . ARG A 1 293 ? -5.267 17.024 8.266 1.00 23.73 293 ARG A N 1
ATOM 2203 C CA . ARG A 1 293 ? -4.240 16.669 7.305 1.00 25.87 293 ARG A CA 1
ATOM 2204 C C . ARG A 1 293 ? -3.167 15.769 7.884 1.00 27.17 293 ARG A C 1
ATOM 2205 O O . ARG A 1 293 ? -2.668 16.049 8.954 1.00 25.15 293 ARG A O 1
ATOM 2213 N N . ASP A 1 294 ? -2.814 14.730 7.143 1.00 24.66 294 ASP A N 1
ATOM 2214 C CA . ASP A 1 294 ? -1.582 13.960 7.395 1.00 24.72 294 ASP A CA 1
ATOM 2215 C C . ASP A 1 294 ? -0.393 14.876 7.162 1.00 26.19 294 ASP A C 1
ATOM 2216 O O . ASP A 1 294 ? -0.440 15.800 6.349 1.00 24.70 294 ASP A O 1
ATOM 2221 N N . ARG A 1 295 ? 0.723 14.564 7.817 1.00 25.66 295 ARG A N 1
ATOM 2222 C CA A ARG A 1 295 ? 1.960 15.379 7.817 0.44 24.89 295 ARG A CA 1
ATOM 2223 C CA B ARG A 1 295 ? 1.935 15.234 7.420 0.56 25.48 295 ARG A CA 1
ATOM 2224 C C . ARG A 1 295 ? 3.123 14.372 7.772 1.00 26.98 295 ARG A C 1
ATOM 2225 O O . ARG A 1 295 ? 3.032 13.404 8.545 1.00 19.82 295 ARG A O 1
ATOM 2240 N N . VAL A 1 296 ? 4.207 14.639 7.017 1.00 23.35 296 VAL A N 1
ATOM 2241 C CA . VAL A 1 296 ? 5.410 13.832 7.117 1.00 18.47 296 VAL A CA 1
ATOM 2242 C C . VAL A 1 296 ? 6.512 14.788 7.520 1.00 19.78 296 VAL A C 1
ATOM 2243 O O . VAL A 1 296 ? 6.439 15.988 7.271 1.00 21.46 296 VAL A O 1
ATOM 2247 N N . SER A 1 297 ? 7.496 14.289 8.253 1.00 17.03 297 SER A N 1
ATOM 2248 C CA . SER A 1 297 ? 8.661 15.120 8.565 1.00 18.64 297 SER A CA 1
ATOM 2249 C C . SER A 1 297 ? 9.880 14.211 8.533 1.00 18.18 297 SER A C 1
ATOM 2250 O O . SER A 1 297 ? 9.742 13.004 8.512 1.00 18.03 297 SER A O 1
ATOM 2253 N N . LEU A 1 298 ? 11.056 14.792 8.374 1.00 17.72 298 LEU A N 1
ATOM 2254 C CA . LEU A 1 298 ? 12.311 14.022 8.345 1.00 16.65 298 LEU A CA 1
ATOM 2255 C C . LEU A 1 298 ? 13.230 14.799 9.273 1.00 18.59 298 LEU A C 1
ATOM 2256 O O . LEU A 1 298 ? 13.337 16.023 9.119 1.00 18.20 298 LEU A O 1
ATOM 2261 N N . GLY A 1 299 ? 13.855 14.147 10.258 1.00 16.56 299 GLY A N 1
ATOM 2262 C CA . GLY A 1 299 ? 14.928 14.801 10.991 1.00 13.46 299 GLY A CA 1
ATOM 2263 C C . GLY A 1 299 ? 16.265 14.256 10.491 1.00 15.41 299 GLY A C 1
ATOM 2264 O O . GLY A 1 299 ? 16.425 13.060 10.259 1.00 11.74 299 GLY A O 1
ATOM 2265 N N . TYR A 1 300 ? 17.253 15.133 10.384 1.00 11.67 300 TYR A N 1
ATOM 2266 C CA . TYR A 1 300 ? 18.566 14.777 9.858 1.00 15.07 300 TYR A CA 1
ATOM 2267 C C . TYR A 1 300 ? 19.483 15.193 11.012 1.00 11.83 300 TYR A C 1
ATOM 2268 O O . TYR A 1 300 ? 19.750 16.381 11.231 1.00 13.45 300 TYR A O 1
ATOM 2277 N N . PHE A 1 301 ? 19.884 14.203 11.779 1.00 11.07 301 PHE A N 1
ATOM 2278 C CA . PHE A 1 301 ? 20.501 14.395 13.103 1.00 11.34 301 PHE A CA 1
ATOM 2279 C C . PHE A 1 301 ? 22.009 14.268 12.984 1.00 12.34 301 PHE A C 1
ATOM 2280 O O . PHE A 1 301 ? 22.523 13.224 12.545 1.00 12.96 301 PHE A O 1
ATOM 2288 N N . LEU A 1 302 ? 22.714 15.337 13.399 1.00 11.53 302 LEU A N 1
ATOM 2289 C CA . LEU A 1 302 ? 24.183 15.395 13.426 1.00 13.99 302 LEU A CA 1
ATOM 2290 C C . LEU A 1 302 ? 24.662 15.103 14.847 1.00 14.14 302 LEU A C 1
ATOM 2291 O O . LEU A 1 302 ? 24.070 15.572 15.806 1.00 12.70 302 LEU A O 1
ATOM 2296 N N . GLY A 1 303 ? 25.773 14.381 14.950 1.00 13.01 303 GLY A N 1
ATOM 2297 C CA . GLY A 1 303 ? 26.425 14.204 16.243 1.00 14.44 303 GLY A CA 1
ATOM 2298 C C . GLY A 1 303 ? 27.832 13.629 15.997 1.00 17.24 303 GLY A C 1
ATOM 2299 O O . GLY A 1 303 ? 28.203 13.362 14.874 1.00 16.91 303 GLY A O 1
ATOM 2300 N N . PRO A 1 304 ? 28.591 13.428 17.065 1.00 13.92 304 PRO A N 1
ATOM 2301 C CA . PRO A 1 304 ? 29.974 12.943 16.949 1.00 21.59 304 PRO A CA 1
ATOM 2302 C C . PRO A 1 304 ? 29.989 11.430 16.620 1.00 16.30 304 PRO A C 1
ATOM 2303 O O . PRO A 1 304 ? 28.997 10.733 16.831 1.00 18.05 304 PRO A O 1
ATOM 2307 N N . PRO A 1 305 ? 31.117 10.939 16.124 1.00 17.46 305 PRO A N 1
ATOM 2308 C CA . PRO A 1 305 ? 31.295 9.479 15.991 1.00 19.09 305 PRO A CA 1
ATOM 2309 C C . PRO A 1 305 ? 31.308 8.836 17.394 1.00 22.45 305 PRO A C 1
ATOM 2310 O O . PRO A 1 305 ? 31.562 9.505 18.380 1.00 20.29 305 PRO A O 1
ATOM 2314 N N . PRO A 1 306 ? 31.049 7.523 17.482 1.00 22.24 306 PRO A N 1
ATOM 2315 C CA . PRO A 1 306 ? 30.811 6.878 18.780 1.00 22.55 306 PRO A CA 1
ATOM 2316 C C . PRO A 1 306 ? 32.011 6.893 19.713 1.00 25.77 306 PRO A C 1
ATOM 2317 O O . PRO A 1 306 ? 31.811 6.712 20.933 1.00 26.48 306 PRO A O 1
ATOM 2321 N N . ASP A 1 307 ? 33.211 7.081 19.181 1.00 21.89 307 ASP A N 1
ATOM 2322 C CA . ASP A 1 307 ? 34.399 7.044 20.012 1.00 25.09 307 ASP A CA 1
ATOM 2323 C C . ASP A 1 307 ? 34.829 8.402 20.546 1.00 27.13 307 ASP A C 1
ATOM 2324 O O . ASP A 1 307 ? 35.574 8.483 21.505 1.00 25.74 307 ASP A O 1
ATOM 2329 N N . ALA A 1 308 ? 34.330 9.494 19.967 1.00 23.40 308 ALA A N 1
ATOM 2330 C CA . ALA A 1 308 ? 34.756 10.813 20.374 1.00 21.77 308 ALA A CA 1
ATOM 2331 C C . ALA A 1 308 ? 34.193 11.268 21.740 1.00 27.20 308 ALA A C 1
ATOM 2332 O O . ALA A 1 308 ? 32.997 11.124 22.010 1.00 27.46 308 ALA A O 1
ATOM 2334 N N . GLU A 1 309 ? 35.012 11.892 22.571 1.00 20.52 309 GLU A N 1
ATOM 2335 C CA . GLU A 1 309 ? 34.487 12.429 23.843 1.00 22.62 309 GLU A CA 1
ATOM 2336 C C . GLU A 1 309 ? 33.978 13.810 23.568 1.00 23.14 309 GLU A C 1
ATOM 2337 O O . GLU A 1 309 ? 34.615 14.582 22.823 1.00 25.28 309 GLU A O 1
ATOM 2343 N N . VAL A 1 310 ? 32.854 14.157 24.151 1.00 17.78 310 VAL A N 1
ATOM 2344 C CA . VAL A 1 310 ? 32.376 15.538 23.974 1.00 17.60 310 VAL A CA 1
ATOM 2345 C C . VAL A 1 310 ? 32.458 16.197 25.341 1.00 14.82 310 VAL A C 1
ATOM 2346 O O . VAL A 1 310 ? 31.959 15.638 26.333 1.00 14.88 310 VAL A O 1
ATOM 2350 N N . ALA A 1 311 ? 33.095 17.362 25.398 1.00 15.11 311 ALA A N 1
ATOM 2351 C CA . ALA A 1 311 ? 33.220 18.117 26.644 1.00 16.86 311 ALA A CA 1
ATOM 2352 C C . ALA A 1 311 ? 33.203 19.565 26.251 1.00 15.80 311 ALA A C 1
ATOM 2353 O O . ALA A 1 311 ? 33.344 19.876 25.087 1.00 17.42 311 ALA A O 1
ATOM 2355 N N . PRO A 1 312 ? 33.069 20.471 27.229 1.00 15.55 312 PRO A N 1
ATOM 2356 C CA . PRO A 1 312 ? 33.013 21.868 26.855 1.00 13.60 312 PRO A CA 1
ATOM 2357 C C . PRO A 1 312 ? 34.274 22.253 26.104 1.00 20.29 312 PRO A C 1
ATOM 2358 O O . PRO A 1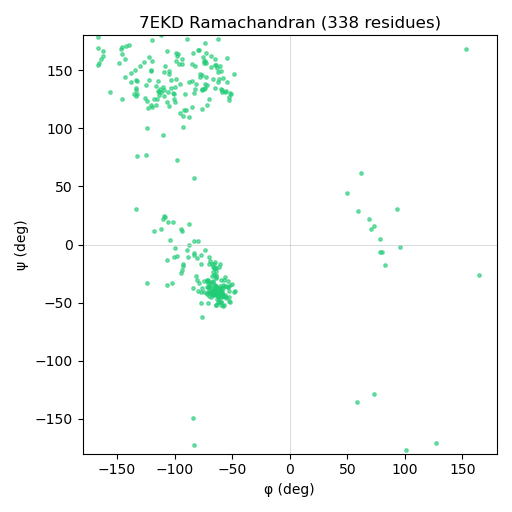 312 ? 35.378 21.918 26.568 1.00 18.43 312 PRO A O 1
ATOM 2362 N N . LEU A 1 313 ? 34.116 22.946 24.982 1.00 18.54 313 LEU A N 1
ATOM 2363 C CA . LEU A 1 313 ? 35.262 23.508 24.266 1.00 18.06 313 LEU A CA 1
ATOM 2364 C C . LEU A 1 313 ? 35.963 24.586 25.104 1.00 15.28 313 LEU A C 1
ATOM 2365 O O . LEU A 1 313 ? 35.324 25.495 25.622 1.00 21.39 313 LEU A O 1
ATOM 2370 N N . PRO A 1 314 ? 37.299 24.546 25.174 1.00 20.13 314 PRO A N 1
ATOM 2371 C CA . PRO A 1 314 ? 38.035 25.586 25.903 1.00 20.60 314 PRO A CA 1
ATOM 2372 C C . PRO A 1 314 ? 37.677 26.955 25.432 1.00 23.93 314 PRO A C 1
ATOM 2373 O O . PRO A 1 314 ? 37.536 27.876 26.245 1.00 20.74 314 PRO A O 1
ATOM 2377 N N . GLU A 1 315 ? 37.448 27.089 24.118 1.00 21.48 315 GLU A N 1
ATOM 2378 C CA . GLU A 1 315 ? 37.054 28.381 23.555 1.00 23.49 315 GLU A CA 1
ATOM 2379 C C . GLU A 1 315 ? 35.678 28.839 24.035 1.00 22.12 315 GLU A C 1
ATOM 2380 O O . GLU A 1 315 ? 35.370 30.019 24.000 1.00 26.13 315 GLU A O 1
ATOM 2386 N N . ALA A 1 316 ? 34.851 27.914 24.513 1.00 17.29 316 ALA A N 1
ATOM 2387 C CA . ALA A 1 316 ? 33.531 28.286 25.034 1.00 19.58 316 ALA A CA 1
ATOM 2388 C C . ALA A 1 316 ? 33.508 28.539 26.533 1.00 24.91 316 ALA A C 1
ATOM 2389 O O . ALA A 1 316 ? 32.552 29.114 27.052 1.00 24.95 316 ALA A O 1
ATOM 2391 N N . VAL A 1 317 ? 34.513 28.046 27.246 1.00 19.82 317 VAL A N 1
ATOM 2392 C CA . VAL A 1 317 ? 34.584 28.243 28.677 1.00 22.07 317 VAL A CA 1
ATOM 2393 C C . VAL A 1 317 ? 35.244 29.602 28.959 1.00 24.42 317 VAL A C 1
ATOM 2394 O O . VAL A 1 317 ? 36.376 29.814 28.595 1.00 21.64 317 VAL A O 1
ATOM 2398 N N . PRO A 1 318 ? 34.532 30.531 29.608 1.00 25.30 318 PRO A N 1
ATOM 2399 C CA . PRO A 1 318 ? 35.098 31.876 29.879 1.00 23.69 318 PRO A CA 1
ATOM 2400 C C . PRO A 1 318 ? 36.360 31.756 30.716 1.00 24.51 318 PRO A C 1
ATOM 2401 O O . PRO A 1 318 ? 36.522 30.803 31.458 1.00 22.83 318 PRO A O 1
ATOM 2405 N N . ALA A 1 319 ? 37.313 32.670 30.551 1.00 32.14 319 ALA A N 1
ATOM 2406 C CA . ALA A 1 319 ? 38.630 32.512 31.185 1.00 31.34 319 ALA A CA 1
ATOM 2407 C C . ALA A 1 319 ? 38.498 32.471 32.685 1.00 27.77 319 ALA A C 1
ATOM 2408 O O . ALA A 1 319 ? 37.707 33.210 33.224 1.00 29.66 319 ALA A O 1
ATOM 2410 N N . GLY A 1 320 ? 39.302 31.645 33.338 1.00 22.49 320 GLY A N 1
ATOM 2411 C CA . GLY A 1 320 ? 39.180 31.514 34.785 1.00 31.20 320 GLY A CA 1
ATOM 2412 C C . GLY A 1 320 ? 38.093 30.556 35.272 1.00 26.33 320 GLY A C 1
ATOM 2413 O O . GLY A 1 320 ? 38.174 30.101 36.411 1.00 26.67 320 GLY A O 1
ATOM 2414 N N . ARG A 1 321 ? 37.124 30.204 34.407 1.00 27.00 321 ARG A N 1
ATOM 2415 C CA . ARG A 1 321 ? 35.958 29.370 34.843 1.00 23.30 321 ARG A CA 1
ATOM 2416 C C . ARG A 1 321 ? 36.181 27.885 34.603 1.00 23.37 321 ARG A C 1
ATOM 2417 O O . ARG A 1 321 ? 37.033 27.450 33.771 1.00 22.08 321 ARG A O 1
ATOM 2425 N N . SER A 1 322 ? 35.432 27.080 35.318 1.00 19.72 322 SER A N 1
ATOM 2426 C CA . SER A 1 322 ? 35.595 25.635 35.191 1.00 20.96 322 SER A CA 1
ATOM 2427 C C . SER A 1 322 ? 34.587 25.108 34.144 1.00 20.80 322 SER A C 1
ATOM 2428 O O . SER A 1 322 ? 33.571 25.754 33.887 1.00 20.34 322 SER A O 1
ATOM 2431 N N . PRO A 1 323 ? 34.880 23.971 33.513 1.00 18.01 323 PRO A N 1
ATOM 2432 C CA . PRO A 1 323 ? 33.877 23.359 32.644 1.00 17.31 323 PRO A CA 1
ATOM 2433 C C . PRO A 1 323 ? 32.634 22.948 33.400 1.00 19.93 323 PRO A C 1
ATOM 2434 O O . PRO A 1 323 ? 32.682 22.476 34.555 1.00 20.81 323 PRO A O 1
ATOM 2438 N N . ALA A 1 324 ? 31.495 23.192 32.761 1.00 19.15 324 ALA A N 1
ATOM 2439 C CA . ALA A 1 324 ? 30.200 23.002 33.446 1.00 24.19 324 ALA A CA 1
ATOM 2440 C C . ALA A 1 324 ? 29.684 21.576 33.295 1.00 21.52 324 ALA A C 1
ATOM 2441 O O . ALA A 1 324 ? 28.707 21.182 33.963 1.00 22.20 324 ALA A O 1
ATOM 2443 N N . TYR A 1 325 ? 30.332 20.810 32.421 1.00 19.52 325 TYR A N 1
ATOM 2444 C CA . TYR A 1 325 ? 29.913 19.434 32.157 1.00 16.60 325 TYR A CA 1
ATOM 2445 C C . TYR A 1 325 ? 31.106 18.507 32.067 1.00 19.54 325 TYR A C 1
ATOM 2446 O O . TYR A 1 325 ? 32.177 18.916 31.619 1.00 18.45 325 TYR A O 1
ATOM 2455 N N . ARG A 1 326 ? 30.913 17.252 32.501 1.00 18.69 326 ARG A N 1
ATOM 2456 C CA . ARG A 1 326 ? 31.916 16.184 32.332 1.00 18.55 326 ARG A CA 1
ATOM 2457 C C . ARG A 1 326 ? 31.959 15.727 30.868 1.00 22.44 326 ARG A C 1
ATOM 2458 O O . ARG A 1 326 ? 30.988 15.863 30.139 1.00 20.54 326 ARG A O 1
ATOM 2466 N N . ALA A 1 327 ? 33.082 15.121 30.473 1.00 19.87 327 ALA A N 1
ATOM 2467 C CA . ALA A 1 327 ? 33.227 14.538 29.143 1.00 20.09 327 ALA A CA 1
ATOM 2468 C C . ALA A 1 327 ? 32.390 13.278 29.020 1.00 20.83 327 ALA A C 1
ATOM 2469 O O . ALA A 1 327 ? 32.369 12.453 29.928 1.00 21.94 327 ALA A O 1
ATOM 2471 N N . VAL A 1 328 ? 31.702 13.113 27.901 1.00 17.25 328 VAL A N 1
ATOM 2472 C CA . VAL A 1 328 ? 30.912 11.934 27.643 1.00 16.75 328 VAL A CA 1
ATOM 2473 C C . VAL A 1 328 ? 31.018 11.570 26.160 1.00 21.05 328 VAL A C 1
ATOM 2474 O O . VAL A 1 328 ? 31.144 12.463 25.298 1.00 18.95 328 VAL A O 1
ATOM 2478 N N . THR A 1 329 ? 31.025 10.274 25.849 1.00 16.07 329 THR A N 1
ATOM 2479 C CA . THR A 1 329 ? 30.827 9.880 24.466 1.00 16.20 329 THR A CA 1
ATOM 2480 C C . THR A 1 329 ? 29.320 9.826 24.194 1.00 16.62 329 THR A C 1
ATOM 2481 O O . THR A 1 329 ? 28.537 9.789 25.128 1.00 15.46 329 THR A O 1
ATOM 2485 N N . TRP A 1 330 ? 28.919 9.798 22.913 1.00 16.30 330 TRP A N 1
ATOM 2486 C CA . TRP A 1 330 ? 27.468 9.710 22.597 1.00 15.74 330 TRP A CA 1
ATOM 2487 C C . TRP A 1 330 ? 26.834 8.435 23.121 1.00 18.66 330 TRP A C 1
ATOM 2488 O O . TRP A 1 330 ? 25.762 8.515 23.722 1.00 18.89 330 TRP A O 1
ATOM 2499 N N . PRO A 1 331 ? 27.521 7.258 22.980 1.00 18.56 331 PRO A N 1
ATOM 2500 C CA . PRO A 1 331 ? 26.913 6.062 23.570 1.00 21.82 331 PRO A CA 1
ATOM 2501 C C . PRO A 1 331 ? 26.793 6.174 25.079 1.00 19.02 331 PRO A C 1
ATOM 2502 O O . PRO A 1 331 ? 25.767 5.761 25.627 1.00 18.40 331 PRO A O 1
ATOM 2506 N N . GLU A 1 332 ? 27.798 6.738 25.738 1.00 18.55 332 GLU A N 1
ATOM 2507 C CA . GLU A 1 332 ? 27.685 6.942 27.191 1.00 18.23 332 GLU A CA 1
ATOM 2508 C C . GLU A 1 332 ? 26.513 7.849 27.475 1.00 17.56 332 GLU A C 1
ATOM 2509 O O . GLU A 1 332 ? 25.750 7.670 28.416 1.00 16.97 332 GLU A O 1
ATOM 2515 N N . TYR A 1 333 ? 26.370 8.880 26.675 1.00 15.88 333 TYR A N 1
ATOM 2516 C CA . TYR A 1 333 ? 25.336 9.865 27.013 1.00 14.54 333 TYR A CA 1
ATOM 2517 C C . TYR A 1 333 ? 23.950 9.295 26.766 1.00 15.17 333 TYR A C 1
ATOM 2518 O O . TYR A 1 333 ? 22.991 9.662 27.478 1.00 15.57 333 TYR A O 1
ATOM 2527 N N . MET A 1 334 ? 23.809 8.394 25.783 1.00 15.23 334 MET A N 1
ATOM 2528 C CA . MET A 1 334 ? 22.522 7.716 25.527 1.00 16.46 334 MET A CA 1
ATOM 2529 C C . MET A 1 334 ? 22.102 6.906 26.743 1.00 16.38 334 MET A C 1
ATOM 2530 O O . MET A 1 334 ? 20.932 6.902 27.107 1.00 16.35 334 MET A O 1
ATOM 2535 N N . ALA A 1 335 ? 23.066 6.278 27.405 1.00 17.33 335 ALA A N 1
ATOM 2536 C CA . ALA A 1 335 ? 22.771 5.551 28.653 1.00 19.09 335 ALA A CA 1
ATOM 2537 C C . ALA A 1 335 ? 22.290 6.512 29.735 1.00 19.85 335 ALA A C 1
ATOM 2538 O O . ALA A 1 335 ? 21.410 6.187 30.545 1.00 15.46 335 ALA A O 1
ATOM 2540 N N . VAL A 1 336 ? 22.839 7.716 29.769 1.00 16.85 336 VAL A N 1
ATOM 2541 C CA . VAL A 1 336 ? 22.392 8.690 30.764 1.00 19.45 336 VAL A CA 1
ATOM 2542 C C . VAL A 1 336 ? 20.972 9.129 30.393 1.00 16.30 336 VAL A C 1
ATOM 2543 O O . VAL A 1 336 ? 20.079 9.239 31.269 1.00 15.22 336 VAL A O 1
ATOM 2547 N N . ARG A 1 337 ? 20.708 9.331 29.098 1.00 16.10 337 ARG A N 1
ATOM 2548 C CA . ARG A 1 337 ? 19.334 9.673 28.711 1.00 13.66 337 ARG A CA 1
ATOM 2549 C C . ARG A 1 337 ? 18.320 8.621 29.120 1.00 17.13 337 ARG A C 1
ATOM 2550 O O . ARG A 1 337 ? 17.227 8.932 29.541 1.00 17.81 337 ARG A O 1
ATOM 2558 N N . LYS A 1 338 ? 18.674 7.372 28.906 1.00 16.22 338 LYS A N 1
ATOM 2559 C CA . LYS A 1 338 ? 17.749 6.257 29.240 1.00 21.30 338 LYS A CA 1
ATOM 2560 C C . LYS A 1 338 ? 17.424 6.270 30.744 1.00 18.27 338 LYS A C 1
ATOM 2561 O O . LYS A 1 338 ? 16.264 6.070 31.177 1.00 18.54 338 LYS A O 1
ATOM 2567 N N . LYS A 1 339 ? 18.455 6.536 31.532 1.00 16.60 339 LYS A N 1
ATOM 2568 C CA . LYS A 1 339 ? 18.271 6.604 32.972 1.00 17.54 339 LYS A CA 1
ATOM 2569 C C . LYS A 1 339 ? 17.398 7.783 33.280 1.00 21.70 339 LYS A C 1
ATOM 2570 O O . LYS A 1 339 ? 16.511 7.701 34.116 1.00 20.83 339 LYS A O 1
ATOM 2576 N N . ALA A 1 340 ? 17.645 8.909 32.608 1.00 21.25 340 ALA A N 1
ATOM 2577 C CA . ALA A 1 340 ? 16.834 10.117 32.872 1.00 22.05 340 ALA A CA 1
ATOM 2578 C C . ALA A 1 340 ? 15.358 9.882 32.572 1.00 20.32 340 ALA A C 1
ATOM 2579 O O . ALA A 1 340 ? 14.508 10.345 33.316 1.00 21.51 340 ALA A O 1
ATOM 2581 N N . PHE A 1 341 ? 15.066 9.199 31.464 1.00 20.36 341 PHE A N 1
ATOM 2582 C CA . PHE A 1 341 ? 13.667 8.968 31.059 1.00 19.25 341 PHE A CA 1
ATOM 2583 C C . PHE A 1 341 ? 12.937 8.093 32.084 1.00 26.02 341 PHE A C 1
ATOM 2584 O O . PHE A 1 341 ? 11.767 8.338 32.401 1.00 24.30 341 PHE A O 1
ATOM 2592 N N . ALA A 1 342 ? 13.653 7.148 32.684 1.00 23.24 342 ALA A N 1
ATOM 2593 C CA . ALA A 1 342 ? 13.008 6.220 33.620 1.00 25.25 342 ALA A CA 1
ATOM 2594 C C . ALA A 1 342 ? 12.814 6.877 34.967 1.00 24.77 342 ALA A C 1
ATOM 2595 O O . ALA A 1 342 ? 11.880 6.553 35.713 1.00 27.09 342 ALA A O 1
ATOM 2597 N N . THR A 1 343 ? 13.736 7.756 35.335 1.00 22.68 343 THR A N 1
ATOM 2598 C CA . THR A 1 343 ? 13.724 8.300 36.685 1.00 28.34 343 THR A CA 1
ATOM 2599 C C . THR A 1 343 ? 13.102 9.693 36.785 1.00 30.68 343 THR A C 1
ATOM 2600 O O . THR A 1 343 ? 12.984 10.237 37.892 1.00 31.18 343 THR A O 1
ATOM 2604 N N . GLY A 1 344 ? 12.707 10.278 35.659 1.00 26.09 344 GLY A N 1
ATOM 2605 C CA . GLY A 1 344 ? 12.149 11.617 35.685 1.00 26.31 344 GLY A CA 1
ATOM 2606 C C . GLY A 1 344 ? 13.167 12.737 35.798 1.00 28.28 344 GLY A C 1
ATOM 2607 O O . GLY A 1 344 ? 12.803 13.913 35.922 1.00 28.10 344 GLY A O 1
ATOM 2608 N N . GLY A 1 345 ? 14.443 12.386 35.757 1.00 29.40 345 GLY A N 1
ATOM 2609 C CA . GLY A 1 345 ? 15.523 13.368 35.782 1.00 32.25 345 GLY A CA 1
ATOM 2610 C C . GLY A 1 345 ? 15.894 14.025 34.443 1.00 25.71 345 GLY A C 1
ATOM 2611 O O . GLY A 1 345 ? 15.226 13.867 33.440 1.00 22.67 345 GLY A O 1
ATOM 2612 N N . SER A 1 346 ? 16.971 14.800 34.450 1.00 23.99 346 SER A N 1
ATOM 2613 C CA . SER A 1 346 ? 17.396 15.550 33.264 1.00 21.56 346 SER A CA 1
ATOM 2614 C C . SER A 1 346 ? 18.800 15.024 32.928 1.00 20.90 346 SER A C 1
ATOM 2615 O O . SER A 1 346 ? 19.683 15.150 33.745 1.00 21.35 346 SER A O 1
ATOM 2618 N N . ALA A 1 347 ? 19.004 14.425 31.752 1.00 18.69 347 ALA A N 1
ATOM 2619 C CA . ALA A 1 347 ? 20.340 13.944 31.390 1.00 17.08 347 ALA A CA 1
ATOM 2620 C C . ALA A 1 347 ? 21.416 15.009 31.452 1.00 19.38 347 ALA A C 1
ATOM 2621 O O . ALA A 1 347 ? 22.551 14.699 31.815 1.00 19.23 347 ALA A O 1
ATOM 2623 N N . LEU A 1 348 ? 21.089 16.260 31.101 1.00 16.87 348 LEU A N 1
ATOM 2624 C CA . LEU A 1 348 ? 22.114 17.320 31.126 1.00 16.45 348 LEU A CA 1
ATOM 2625 C C . LEU A 1 348 ? 22.546 17.581 32.547 1.00 20.11 348 LEU A C 1
ATOM 2626 O O . LEU A 1 348 ? 23.733 17.753 32.815 1.00 20.49 348 LEU A O 1
ATOM 2631 N N . LYS A 1 349 ? 21.582 17.626 33.470 1.00 20.31 349 LYS A N 1
ATOM 2632 C CA . LYS A 1 349 ? 21.917 17.859 34.882 1.00 21.29 349 LYS A CA 1
ATOM 2633 C C . LYS A 1 349 ? 22.764 16.717 35.399 1.00 21.68 349 LYS A C 1
ATOM 2634 O O . LYS A 1 349 ? 23.707 16.903 36.209 1.00 22.12 349 LYS A O 1
ATOM 2640 N N . MET A 1 350 ? 22.448 15.509 34.935 1.00 20.33 350 MET A N 1
ATOM 2641 C CA . MET A 1 350 ? 23.180 14.327 35.405 1.00 20.24 350 MET A CA 1
ATOM 2642 C C . MET A 1 350 ? 24.649 14.303 35.000 1.00 22.44 350 MET A C 1
ATOM 2643 O O . MET A 1 350 ? 25.465 13.725 35.702 1.00 20.29 350 MET A O 1
ATOM 2648 N N . VAL A 1 351 ? 25.017 14.965 33.885 1.00 17.92 351 VAL A N 1
ATOM 2649 C CA . VAL A 1 351 ? 26.421 15.003 33.501 1.00 20.76 351 VAL A CA 1
ATOM 2650 C C . VAL A 1 351 ? 27.068 16.366 33.814 1.00 22.11 351 VAL A C 1
ATOM 2651 O O . VAL A 1 351 ? 28.226 16.620 33.482 1.00 22.59 351 VAL A O 1
ATOM 2655 N N . SER A 1 352 ? 26.305 17.247 34.438 1.00 22.36 352 SER A N 1
ATOM 2656 C CA . SER A 1 352 ? 26.833 18.545 34.800 1.00 22.55 352 SER A CA 1
ATOM 2657 C C . SER A 1 352 ? 27.780 18.464 35.996 1.00 27.47 352 SER A C 1
ATOM 2658 O O . SER A 1 352 ? 27.747 17.527 36.800 1.00 28.16 352 SER A O 1
ATOM 2661 N N . THR A 1 353 ? 28.641 19.463 36.109 1.00 28.61 353 THR A N 1
ATOM 2662 C CA . THR A 1 353 ? 29.601 19.474 37.205 1.00 34.55 353 THR A CA 1
ATOM 2663 C C . THR A 1 353 ? 29.038 20.128 38.476 1.00 36.69 353 THR A C 1
ATOM 2664 O O . THR A 1 353 ? 29.805 20.485 39.365 1.00 47.03 353 THR A O 1
ATOM 2668 N N . ASP A 1 354 ? 27.717 20.269 38.585 1.00 39.45 354 ASP A N 1
ATOM 2669 C CA . ASP A 1 354 ? 27.107 20.763 39.848 1.00 44.93 354 ASP A CA 1
ATOM 2670 C C . ASP A 1 354 ? 25.939 19.921 40.372 1.00 44.77 354 ASP A C 1
ATOM 2671 O O . A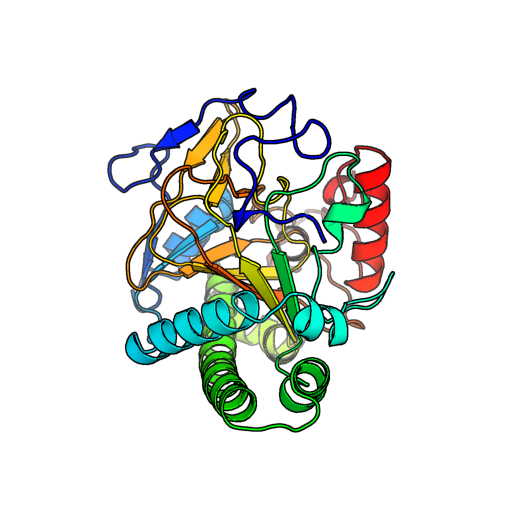SP A 1 354 ? 24.958 19.675 39.661 1.00 41.93 354 ASP A O 1
#

Sequence (343 aa):
CFDFRAARRVPETHAWPGLDDHPVVDGGGGGGEDAVPVVDVGAGDAAARVARAAEQWGAFLLVGHGVPAALLSRVEERVARVFSLPASEKMRAVRGPGEPCGYGSPPISSFFSKLMWSEGYTFSPSSLRSELRRLWPKSGDDYLLFCDVMEEFHKEMRRLADELLRLFLRALGLTGEEVAGVEAERRIGERMTATVHLNWYPRCPEPRRALGLIAHTDSGFFTFVLQSLVPGLQLFRRGPDRWVAVPAVAGAFVVNVGDLFHILTNGRRFHSVYHRAVVNNRDRDRRVSLGYFLGPPPDAEVAPLPEAVPAGRSPAYRAVTWPEYMAVRKKAFATGGSALKMVSTD

Organism: Oryza sativa subsp. japonica (NCBI:txid39947)

InterPro domains:
  IPR005123 Oxoglutarate/iron-dependent dioxygenase domain [PS51471] (203-304)
  IPR026992 Non-haem dioxygenase, N-terminal domain [PF14226] (47-148)
  IPR027443 Isopenicillin N synthase-like superfamily [G3DSA:2.60.120.330] (16-335)
  IPR044861 Isopenicillin N synthase-like, Fe(2+) 2OG dioxygenase domain [PF03171] (209-304)

Radius of gyration: 19.65 Å; Cα contacts (8 Å, |Δi|>4): 674; chains: 1; bounding box: 55×47×49 Å

Nearest PDB structures (foldseek):
  7ekd-assembly1_A  TM=1.003E+00  e=2.634E-77  Oryza sativa Japonica Group
  8cv8-assembly1_A  TM=8.279E-01  e=3.978E-27  Atropa belladonna
  8cvc-assembly1_A  TM=8.253E-01  e=1.036E-26  Atropa belladonna
  4xae-assembly1_A  TM=8.461E-01  e=5.206E-26  Arabidopsis thaliana
  4xae-assembly2_B  TM=8.651E-01  e=1.277E-25  Arabidopsis thaliana

CATH classification: 2.60.120.330

Solvent-accessible surface area: 15374 Å² total; per-residue (Å²): 129,72,80,20,145,70,25,220,134,0,30,107,78,8,7,34,126,32,24,98,111,63,82,70,48,96,1,14,81,83,25,59,147,16,23,8,32,73,0,59,20,68,34,92,62,2,20,52,99,0,17,134,2,0,71,120,17,0,0,0,5,0,42,51,12,61,6,60,78,76,3,15,71,96,0,66,89,15,2,43,83,1,1,60,9,68,55,91,53,7,69,126,0,61,49,15,146,83,80,110,25,0,12,20,46,18,79,20,23,96,67,69,112,64,84,10,0,12,23,0,1,15,2,24,12,105,50,4,88,62,20,1,124,82,1,21,68,184,49,33,114,33,7,94,89,0,0,61,4,4,53,70,2,30,114,43,0,45,86,0,0,44,52,0,4,121,24,0,1,103,9,10,66,24,81,33,152,85,6,60,40,7,50,81,136,94,106,17,4,108,84,8,51,13,45,2,18,0,15,11,6,2,138,1,49,58,36,198,69,1,7,0,25,6,20,22,25,10,11,6,5,1,3,1,18,19,12,9,108,9,73,4,10,13,0,22,33,169,72,96,38,23,13,0,27,1,33,33,59,78,40,6,1,0,0,0,0,0,3,0,0,28,0,9,0,28,28,87,0,77,6,0,91,9,15,2,36,11,39,142,103,151,67,10,12,6,3,5,0,58,1,0,6,19,92,112,10,109,5,37,14,2,80,77,1,24,68,103,93,170,86,71,28,26,128,48,1,15,37,72,89,0,79,61,27,32,121,129,8,58,82,90,73,43,41,9,28,158,68,0,29,68,164

GO terms:
  GO:0016707 gibberellin 3-beta-dioxygenase activity (F, IDA)
  GO:0009686 gibberellin biosynthetic process (P, IDA)
  GO:0009685 gibberellin metabolic process (P, IC)

Foldseek 3Di:
DDDQPPDLAQDQLFFDPCQPVFAEFAQDPVRPVRPAAEAELPDPCRLQSCLVCQQAFLKHKYFNLPDDLVLLVLLFVLLVVLVVDDPVLQVLFDQDVPRCWGKADDPLQVLDRHGAQKIKTKDFLVCLLPSCCSSVVPQDDSSVSNNVSSNVVCVSVLVSVLSVVLSPVVSLVADSVVSVVVCVVQVFSVAKGKMKMKMKRFAHNDQVTGFHFDKDFAAFAKKWKRKDQDWWKWWFDPPPTHTYTHHRDRRIIMMGGGLLNCFQLLNRGDRIIMGGTHHHPDMMMMMMIDIHGDQPDWGGHDPSNAPPPGDRQFDIDGSVRLVVLVVVCSNPVHDSNVVGTPD